Protein AF-A0A960MX29-F1 (afdb_monomer_lite)

Sequence (200 aa):
SRFWIRGDFRRPGHKLKADVPRVIAQAMTTEPVSTAAITKPHLRADLAKWATRREQPLTARVMVNRIWQHHFGRGLAASPSDFGWLGEPPSHPELLDWLAVELIEHDWSLKHIHRLILNSATYQRASRPLGAEQQQSWDELIQADPDNRLLGRHTRLRLDGESLRDALLSVAGVLNRKTGGAGVFPELPPEVVRTLLKDQ

Structure (mmCIF, N/CA/C/O backbone):
data_AF-A0A960MX29-F1
#
_entry.id   AF-A0A960MX29-F1
#
loop_
_atom_site.group_PDB
_atom_site.id
_atom_site.type_symbol
_atom_site.label_atom_id
_atom_site.label_alt_id
_atom_site.label_comp_id
_atom_site.label_asym_id
_atom_site.label_entity_id
_atom_site.label_seq_id
_atom_site.pdbx_PDB_ins_code
_atom_site.Cartn_x
_atom_site.Cartn_y
_atom_site.Cartn_z
_atom_site.occupancy
_atom_site.B_iso_or_equiv
_atom_site.auth_seq_id
_atom_site.auth_comp_id
_atom_site.auth_asym_id
_atom_site.auth_atom_id
_atom_site.pdbx_PDB_model_num
ATOM 1 N N . SER A 1 1 ? 6.208 7.125 -32.656 1.00 66.00 1 SER A N 1
ATOM 2 C CA . SER A 1 1 ? 5.142 8.104 -32.324 1.00 66.00 1 SER A CA 1
ATOM 3 C C . SER A 1 1 ? 5.616 9.504 -32.718 1.00 66.00 1 SER A C 1
ATOM 5 O O . SER A 1 1 ? 6.796 9.658 -33.017 1.00 66.00 1 SER A O 1
ATOM 7 N N . ARG A 1 2 ? 4.745 10.521 -32.806 1.00 77.81 2 ARG A N 1
ATOM 8 C CA . ARG A 1 2 ? 5.180 11.925 -32.976 1.00 77.81 2 ARG A CA 1
ATOM 9 C C . ARG A 1 2 ? 5.158 12.631 -31.629 1.00 77.81 2 ARG A C 1
ATOM 11 O O . ARG A 1 2 ? 4.272 12.371 -30.822 1.00 77.81 2 ARG A O 1
ATOM 18 N N . PHE A 1 3 ? 6.138 13.494 -31.404 1.00 81.75 3 PHE A N 1
ATOM 19 C CA . PHE A 1 3 ? 6.095 14.456 -30.314 1.00 81.75 3 PHE A CA 1
ATOM 20 C C . PHE A 1 3 ? 5.041 15.520 -30.634 1.00 81.75 3 PHE A C 1
ATOM 22 O O . PHE A 1 3 ? 5.008 16.012 -31.758 1.00 81.75 3 PHE A O 1
ATOM 29 N N . TRP A 1 4 ? 4.200 15.883 -29.671 1.00 87.88 4 TRP A N 1
ATOM 30 C CA . TRP A 1 4 ? 3.227 16.968 -29.813 1.00 87.88 4 TRP A CA 1
ATOM 31 C C . TRP A 1 4 ? 3.703 18.155 -28.987 1.00 87.88 4 TRP A C 1
ATOM 33 O O . TRP A 1 4 ? 3.930 18.024 -27.781 1.00 87.88 4 TRP A O 1
ATOM 43 N N . ILE A 1 5 ? 3.904 19.305 -29.631 1.00 86.44 5 ILE A N 1
ATOM 44 C CA . ILE A 1 5 ? 4.475 20.481 -28.964 1.00 86.44 5 ILE A CA 1
ATOM 45 C C . ILE A 1 5 ? 3.493 20.943 -27.885 1.00 86.44 5 ILE A C 1
ATOM 47 O O . ILE A 1 5 ? 2.382 21.358 -28.198 1.00 86.44 5 ILE A O 1
ATOM 51 N N . ARG A 1 6 ? 3.908 20.857 -26.613 1.00 84.25 6 ARG A N 1
ATOM 52 C CA . ARG A 1 6 ? 3.065 21.146 -25.434 1.00 84.25 6 ARG A CA 1
ATOM 53 C C . ARG A 1 6 ? 1.792 20.283 -25.342 1.00 84.25 6 ARG A C 1
ATOM 55 O O . ARG A 1 6 ? 0.815 20.709 -24.744 1.00 84.2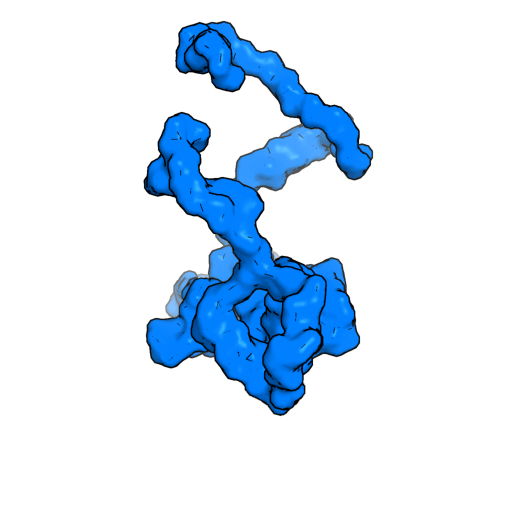5 6 ARG A O 1
ATOM 62 N N . GLY A 1 7 ? 1.795 19.087 -25.935 1.00 82.69 7 GLY A N 1
ATOM 63 C CA . GLY A 1 7 ? 0.634 18.188 -25.927 1.00 82.69 7 GLY A CA 1
ATOM 64 C C . GLY A 1 7 ? -0.483 18.565 -26.909 1.00 82.69 7 GLY A C 1
ATOM 65 O O . GLY A 1 7 ? -1.497 17.877 -26.950 1.00 82.69 7 GLY A O 1
ATOM 66 N N . ASP A 1 8 ? -0.301 19.607 -27.726 1.00 85.56 8 ASP A N 1
ATOM 67 C CA . ASP A 1 8 ? -1.273 20.000 -28.749 1.00 85.56 8 ASP A CA 1
ATOM 68 C C . ASP A 1 8 ? -1.224 19.038 -29.948 1.00 85.56 8 ASP A C 1
ATOM 70 O O . ASP A 1 8 ? -0.263 19.024 -30.726 1.00 85.56 8 ASP A O 1
ATOM 74 N N . PHE A 1 9 ? -2.289 18.249 -30.116 1.00 82.00 9 PHE A N 1
ATOM 75 C CA . PHE A 1 9 ? -2.441 17.268 -31.194 1.00 82.00 9 PHE A CA 1
ATOM 76 C C . PHE A 1 9 ? -2.485 17.887 -32.603 1.00 82.00 9 PHE A C 1
ATOM 78 O O . PHE A 1 9 ? -2.383 17.164 -33.593 1.00 82.00 9 PHE A O 1
ATOM 85 N N . ARG A 1 10 ? -2.632 19.212 -32.726 1.00 87.44 10 ARG A N 1
ATOM 86 C CA . ARG A 1 10 ? -2.619 19.932 -34.012 1.00 87.44 10 ARG A CA 1
ATOM 87 C C . ARG A 1 10 ? -1.221 20.392 -34.413 1.00 87.44 10 ARG A C 1
ATOM 89 O O . ARG A 1 10 ? -1.018 20.802 -35.554 1.00 87.44 10 ARG A O 1
ATOM 96 N N . ARG A 1 11 ? -0.245 20.328 -33.501 1.00 89.38 11 ARG A N 1
ATOM 97 C CA . ARG A 1 11 ? 1.134 20.794 -33.719 1.00 89.38 11 ARG A CA 1
ATOM 98 C C . ARG A 1 11 ? 2.114 19.620 -33.705 1.00 89.38 11 ARG A C 1
ATOM 100 O O . ARG A 1 11 ? 2.796 19.400 -32.695 1.00 89.38 11 ARG A O 1
ATOM 107 N N . PRO A 1 12 ? 2.201 18.851 -34.811 1.00 86.81 12 PRO A N 1
ATOM 108 C CA . PRO A 1 12 ? 3.110 17.720 -34.890 1.00 86.81 12 PRO A CA 1
ATOM 109 C C . PRO A 1 12 ? 4.556 18.208 -34.850 1.00 86.81 12 PRO A C 1
ATOM 111 O O . PRO A 1 12 ? 5.006 18.962 -35.707 1.00 86.81 12 PRO A O 1
ATOM 114 N N . GLY A 1 13 ? 5.290 17.742 -33.850 1.00 86.62 13 GLY A N 1
ATOM 115 C CA . GLY A 1 13 ? 6.735 17.857 -33.765 1.00 86.62 13 GLY A CA 1
ATOM 116 C C . GLY A 1 13 ? 7.451 16.696 -34.460 1.00 86.62 13 GLY A C 1
ATOM 117 O O . GLY A 1 13 ? 6.916 16.003 -35.335 1.00 86.62 13 GLY A O 1
ATOM 118 N N . HIS A 1 14 ? 8.700 16.476 -34.053 1.00 85.69 14 HIS A N 1
ATOM 119 C CA . HIS A 1 14 ? 9.570 15.450 -34.617 1.00 85.69 14 HIS A CA 1
ATOM 120 C C . HIS A 1 14 ? 9.051 14.025 -34.339 1.00 85.69 14 HIS A C 1
ATOM 122 O O . HIS A 1 14 ? 8.364 13.751 -33.348 1.00 85.69 14 HIS A O 1
ATOM 128 N N . LYS A 1 15 ? 9.375 13.091 -35.242 1.00 82.88 15 LYS A N 1
ATOM 129 C CA . LYS A 1 15 ? 9.098 11.662 -35.042 1.00 82.88 15 LYS A CA 1
ATOM 130 C C . LYS A 1 15 ? 10.066 11.117 -33.993 1.00 82.88 15 LYS A C 1
ATOM 132 O O . LYS A 1 15 ? 11.275 11.231 -34.153 1.00 82.88 15 LYS A O 1
ATOM 137 N N . LEU A 1 16 ? 9.519 10.494 -32.957 1.00 75.81 16 LEU A N 1
ATOM 138 C CA . LEU A 1 16 ? 10.272 9.813 -31.914 1.00 75.81 16 LEU A CA 1
ATOM 139 C C . LEU A 1 16 ? 10.262 8.304 -32.169 1.00 75.81 16 LEU A C 1
ATOM 141 O O . LEU A 1 16 ? 9.211 7.707 -32.457 1.00 75.81 16 LEU A O 1
ATOM 145 N N . LYS A 1 17 ? 11.445 7.697 -32.049 1.00 72.94 17 LYS A N 1
ATOM 146 C CA . LYS A 1 17 ? 11.599 6.249 -31.882 1.00 72.94 17 LYS A CA 1
ATOM 147 C C . LYS A 1 17 ? 11.407 5.908 -30.401 1.00 72.94 17 LYS A C 1
ATOM 149 O O . LYS A 1 17 ? 11.584 6.773 -29.548 1.00 72.94 17 LYS A O 1
ATOM 154 N N . ALA A 1 18 ? 10.970 4.684 -30.113 1.00 70.00 18 ALA A N 1
ATOM 155 C CA . ALA A 1 18 ? 10.883 4.225 -28.732 1.00 70.00 18 ALA A CA 1
ATOM 156 C C . ALA A 1 18 ? 12.297 4.147 -28.150 1.00 70.00 18 ALA A C 1
ATOM 158 O O . ALA A 1 18 ? 13.183 3.567 -28.777 1.00 70.00 18 ALA A O 1
ATOM 159 N N . ASP A 1 19 ? 12.481 4.781 -27.000 1.00 69.94 19 ASP A N 1
ATOM 160 C CA . ASP A 1 19 ? 13.742 4.826 -26.278 1.00 69.94 19 ASP A CA 1
ATOM 161 C C . ASP A 1 19 ? 13.460 5.073 -24.788 1.00 69.94 19 ASP A C 1
ATOM 163 O O . ASP A 1 19 ? 12.351 5.481 -24.415 1.00 69.94 19 ASP A O 1
ATOM 167 N N . VAL A 1 20 ? 14.449 4.822 -23.939 1.00 70.44 20 VAL A N 1
ATOM 168 C CA . VAL A 1 20 ? 14.389 5.079 -22.495 1.00 70.44 20 VAL A CA 1
ATOM 169 C C . VAL A 1 20 ? 15.080 6.407 -22.157 1.00 70.44 20 VAL A C 1
ATOM 171 O O . VAL A 1 20 ? 15.911 6.888 -22.929 1.00 70.44 20 VAL A O 1
ATOM 174 N N . PRO A 1 21 ? 14.766 7.048 -21.014 1.00 72.81 21 PRO A N 1
ATOM 175 C CA . PRO A 1 21 ? 15.501 8.231 -20.575 1.00 72.81 21 PRO A CA 1
ATOM 176 C C . PRO A 1 21 ? 17.015 7.977 -20.558 1.00 72.81 21 PRO A C 1
ATOM 178 O O . PRO A 1 21 ? 17.474 6.989 -19.989 1.00 72.81 21 PRO A O 1
ATOM 181 N N . ARG A 1 22 ? 17.799 8.891 -21.145 1.00 71.12 22 ARG A N 1
ATOM 182 C CA . ARG A 1 22 ? 19.250 8.721 -21.362 1.00 71.12 22 ARG A CA 1
ATOM 183 C C . ARG A 1 22 ? 20.040 8.360 -20.096 1.00 71.12 22 ARG A C 1
ATOM 185 O O . ARG A 1 22 ? 20.981 7.582 -20.171 1.00 71.12 22 ARG A O 1
ATOM 192 N N . VAL A 1 23 ? 19.647 8.902 -18.942 1.00 70.44 23 VAL A N 1
ATOM 193 C CA . VAL A 1 23 ? 20.268 8.597 -17.638 1.00 70.44 23 VAL A CA 1
ATOM 194 C C . VAL A 1 23 ? 20.085 7.122 -17.265 1.00 70.44 23 VAL A C 1
ATOM 196 O O . VAL A 1 23 ? 20.997 6.490 -16.747 1.00 70.44 23 VAL A O 1
ATOM 199 N N . ILE A 1 24 ? 18.921 6.552 -17.582 1.00 69.50 24 ILE A N 1
ATOM 200 C CA . ILE A 1 24 ? 18.622 5.142 -17.332 1.00 69.50 24 ILE A CA 1
ATOM 201 C C . ILE A 1 24 ? 19.342 4.264 -18.355 1.00 69.50 24 ILE A C 1
ATOM 203 O O . ILE A 1 24 ? 19.896 3.242 -17.971 1.00 69.50 24 ILE A O 1
ATOM 207 N N . ALA A 1 25 ? 19.414 4.682 -19.626 1.00 68.25 25 ALA A N 1
ATOM 208 C CA . ALA A 1 25 ? 20.152 3.947 -20.658 1.00 68.25 25 ALA A CA 1
ATOM 209 C C . ALA A 1 25 ? 21.603 3.651 -20.232 1.00 68.25 25 ALA A C 1
ATOM 211 O O . ALA A 1 25 ? 22.068 2.531 -20.398 1.00 68.25 25 ALA A O 1
ATOM 212 N N . GLN A 1 26 ? 22.278 4.623 -19.608 1.00 67.62 26 GLN A N 1
ATOM 213 C CA . GLN A 1 26 ? 23.642 4.469 -19.081 1.00 67.62 26 GLN A CA 1
ATOM 214 C C . GLN A 1 26 ? 23.732 3.500 -17.888 1.00 67.62 26 GLN A C 1
ATOM 216 O O . GLN A 1 26 ? 24.732 2.808 -17.729 1.00 67.62 26 GLN A O 1
ATOM 221 N N . ALA A 1 27 ? 22.696 3.433 -17.049 1.00 66.38 27 ALA A N 1
ATOM 222 C CA . ALA A 1 27 ? 22.637 2.530 -15.896 1.00 66.38 27 ALA A CA 1
ATOM 223 C C . ALA A 1 27 ? 22.165 1.108 -16.262 1.00 66.38 27 ALA A C 1
ATOM 225 O O . ALA A 1 27 ? 22.413 0.154 -15.526 1.00 66.38 27 ALA A O 1
ATOM 226 N N . MET A 1 28 ? 21.472 0.946 -17.393 1.00 62.62 28 MET A N 1
ATOM 227 C CA . MET A 1 28 ? 21.086 -0.357 -17.943 1.00 62.62 28 MET A CA 1
ATOM 228 C C . MET A 1 28 ? 22.275 -1.103 -18.570 1.00 62.62 28 MET A C 1
ATOM 230 O O . MET A 1 28 ? 22.237 -2.330 -18.662 1.00 62.62 28 MET A O 1
ATOM 234 N N . THR A 1 29 ? 23.326 -0.389 -18.981 1.00 58.22 29 THR A N 1
ATOM 235 C CA . THR A 1 29 ? 24.538 -0.944 -19.598 1.00 58.22 29 THR A CA 1
ATOM 236 C C . THR A 1 29 ? 25.581 -1.335 -18.548 1.00 58.22 29 THR A C 1
ATOM 238 O O . THR A 1 29 ? 26.607 -0.677 -18.411 1.00 58.22 29 THR A O 1
ATOM 241 N N . THR A 1 30 ? 25.323 -2.400 -17.787 1.00 49.19 30 THR A N 1
ATOM 242 C CA . THR A 1 30 ? 26.360 -3.110 -17.005 1.00 49.19 30 THR A CA 1
ATOM 243 C C . THR A 1 30 ? 26.922 -4.341 -17.723 1.00 49.19 30 THR A C 1
ATOM 245 O O . THR A 1 30 ? 27.904 -4.916 -17.270 1.00 49.19 30 THR A O 1
ATOM 248 N N . GLU A 1 31 ? 26.375 -4.691 -18.887 1.00 43.59 31 GLU A N 1
ATOM 249 C CA . GLU A 1 31 ? 27.029 -5.540 -19.887 1.00 43.59 31 GLU A CA 1
ATOM 250 C C . GLU A 1 31 ? 27.453 -4.656 -21.072 1.00 43.59 31 GLU A C 1
ATOM 252 O O . GLU A 1 31 ? 26.706 -3.731 -21.423 1.00 43.59 31 GLU A O 1
ATOM 257 N N . PRO A 1 32 ? 28.624 -4.895 -21.700 1.00 38.59 32 PRO A N 1
ATOM 258 C CA . PRO A 1 32 ? 29.069 -4.114 -22.843 1.00 38.59 32 PRO A CA 1
ATOM 259 C C . PRO A 1 32 ? 28.110 -4.376 -24.003 1.00 38.59 32 PRO A C 1
ATOM 261 O O . PRO A 1 32 ? 28.196 -5.383 -24.704 1.00 38.59 32 PRO A O 1
ATOM 264 N N . VAL A 1 33 ? 27.176 -3.452 -24.221 1.00 42.81 33 VAL A N 1
ATOM 265 C CA . VAL A 1 33 ? 26.382 -3.433 -25.443 1.00 42.81 33 VAL A CA 1
ATOM 266 C C . VAL A 1 33 ? 27.356 -3.107 -26.563 1.00 42.81 33 VAL A C 1
ATOM 268 O O . VAL A 1 33 ? 27.719 -1.951 -26.775 1.00 42.81 33 VAL A O 1
ATOM 271 N N . SER A 1 34 ? 27.806 -4.147 -27.268 1.00 36.94 34 SER A N 1
ATOM 272 C CA . SER A 1 34 ? 28.379 -3.992 -28.596 1.00 36.94 34 SER A CA 1
ATOM 273 C C . SER A 1 34 ? 27.429 -3.094 -29.378 1.00 36.94 34 SER A C 1
ATOM 275 O O . SER A 1 34 ? 26.258 -3.423 -29.588 1.00 36.94 34 SER A O 1
ATOM 277 N N . THR A 1 35 ? 27.932 -1.936 -29.787 1.00 42.03 35 THR A N 1
ATOM 278 C CA . THR A 1 35 ? 27.227 -0.925 -30.580 1.00 42.03 35 THR A CA 1
ATOM 279 C C . THR A 1 35 ? 26.666 -1.484 -31.896 1.00 42.03 35 THR A C 1
ATOM 281 O O . THR A 1 35 ? 25.861 -0.822 -32.545 1.00 42.03 35 THR A O 1
ATOM 284 N N . ALA A 1 36 ? 27.013 -2.725 -32.258 1.00 38.97 36 ALA A N 1
ATOM 285 C CA . ALA A 1 36 ? 26.481 -3.469 -33.392 1.00 38.97 36 ALA A CA 1
ATOM 286 C C . ALA A 1 36 ? 25.143 -4.206 -33.129 1.00 38.97 36 ALA A C 1
ATOM 288 O O . ALA A 1 36 ? 24.502 -4.631 -34.087 1.00 38.97 36 ALA A O 1
ATOM 289 N N . ALA A 1 37 ? 24.685 -4.346 -31.876 1.00 36.94 37 ALA A N 1
ATOM 290 C CA . ALA A 1 37 ? 23.495 -5.137 -31.514 1.00 36.94 37 ALA A CA 1
ATOM 291 C C . ALA A 1 37 ? 22.252 -4.302 -31.132 1.00 36.94 37 ALA A C 1
ATOM 293 O O . ALA A 1 37 ? 21.287 -4.831 -30.576 1.00 36.94 37 ALA A O 1
ATOM 294 N N . ILE A 1 38 ? 22.224 -3.000 -31.442 1.00 45.72 38 ILE A N 1
ATOM 295 C CA . ILE A 1 38 ? 21.048 -2.136 -31.217 1.00 45.72 38 ILE A CA 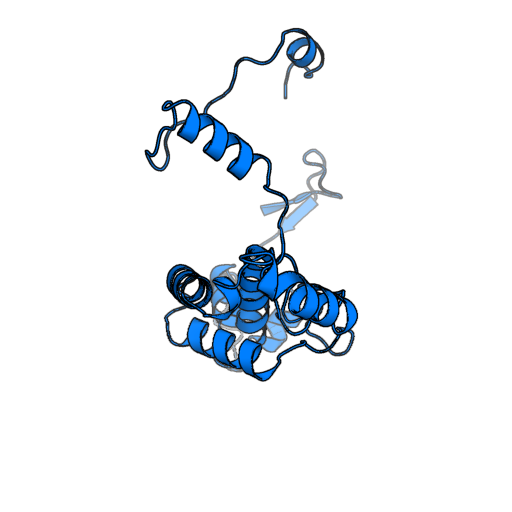1
ATOM 296 C C . ILE A 1 38 ? 20.044 -2.328 -32.366 1.00 45.72 38 ILE A C 1
ATOM 298 O O . ILE A 1 38 ? 19.742 -1.420 -33.136 1.00 45.72 38 ILE A O 1
ATOM 302 N N . THR A 1 39 ? 19.554 -3.553 -32.544 1.00 44.97 39 THR A N 1
ATOM 303 C CA . THR A 1 39 ? 18.594 -3.884 -33.614 1.00 44.97 39 THR A CA 1
ATOM 304 C C . THR A 1 39 ? 17.142 -3.788 -33.135 1.00 44.97 39 THR A C 1
ATOM 306 O O . THR A 1 39 ? 16.222 -3.787 -33.952 1.00 44.97 39 THR A O 1
ATOM 309 N N . LYS A 1 40 ? 16.902 -3.670 -31.819 1.00 52.97 40 LYS A N 1
ATOM 310 C CA . LYS A 1 40 ? 15.559 -3.512 -31.243 1.00 52.97 40 LYS A CA 1
ATOM 311 C C . LYS A 1 40 ? 15.484 -2.214 -30.432 1.00 52.97 40 LYS A C 1
ATOM 313 O O . LYS A 1 40 ? 16.311 -2.028 -29.545 1.00 52.97 40 LYS A O 1
ATOM 318 N N . PRO A 1 41 ? 14.535 -1.308 -30.730 1.00 54.91 41 PRO A N 1
ATOM 319 C CA . PRO A 1 41 ? 14.345 -0.102 -29.930 1.00 54.91 41 PRO A CA 1
ATOM 320 C C . PRO A 1 41 ? 14.046 -0.509 -28.485 1.00 54.91 41 PRO A C 1
ATOM 322 O O . PRO A 1 41 ? 13.240 -1.418 -28.288 1.00 54.91 41 PRO A O 1
ATOM 325 N N . HIS A 1 42 ? 14.683 0.136 -27.503 1.00 58.69 42 HIS A N 1
ATOM 326 C CA . HIS A 1 42 ? 14.453 -0.143 -26.085 1.00 58.69 42 HIS A CA 1
ATOM 327 C C . HIS A 1 42 ? 12.956 -0.036 -25.786 1.00 58.69 42 HIS A C 1
ATOM 329 O O . HIS A 1 42 ? 12.351 1.040 -25.856 1.00 58.69 42 HIS A O 1
ATOM 335 N N . LEU A 1 43 ? 12.328 -1.182 -25.529 1.00 68.69 43 LEU A N 1
ATOM 336 C CA . LEU A 1 43 ? 10.892 -1.249 -25.323 1.00 68.69 43 LEU A CA 1
ATOM 337 C C . LEU A 1 43 ? 10.591 -0.917 -23.863 1.00 68.69 43 LEU A C 1
ATOM 339 O O . LEU A 1 43 ? 11.386 -1.184 -22.964 1.00 68.69 43 LEU A O 1
ATOM 343 N N . ARG A 1 44 ? 9.385 -0.405 -23.592 1.00 72.75 44 ARG A N 1
ATOM 344 C CA . ARG A 1 44 ? 8.889 -0.220 -22.213 1.00 72.75 44 ARG A CA 1
ATOM 345 C C . ARG A 1 44 ? 9.014 -1.498 -21.372 1.00 72.75 44 ARG A C 1
ATOM 347 O O . ARG A 1 44 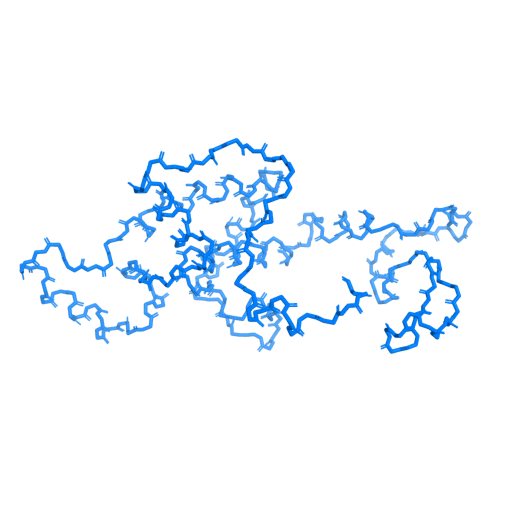? 9.188 -1.415 -20.164 1.00 72.75 44 ARG A O 1
ATOM 354 N N . ALA A 1 45 ? 8.962 -2.661 -22.022 1.00 77.00 45 ALA A N 1
ATOM 355 C CA . ALA A 1 45 ? 9.180 -3.961 -21.402 1.00 77.00 45 ALA A CA 1
ATOM 356 C C . ALA A 1 45 ? 10.611 -4.146 -20.864 1.00 77.00 45 ALA A C 1
ATOM 358 O O . ALA A 1 45 ? 10.775 -4.725 -19.797 1.00 77.00 45 ALA A O 1
ATOM 359 N N . ASP A 1 46 ? 11.635 -3.644 -21.557 1.00 76.19 46 ASP A N 1
ATOM 360 C CA . ASP A 1 46 ? 13.029 -3.768 -21.114 1.00 76.19 46 ASP A CA 1
ATOM 361 C C . ASP A 1 46 ? 13.303 -2.857 -19.917 1.00 76.19 46 ASP A C 1
ATOM 363 O O . ASP A 1 46 ? 13.944 -3.273 -18.954 1.00 76.19 46 ASP A O 1
ATOM 367 N N . LEU A 1 47 ? 12.741 -1.642 -19.939 1.00 79.00 47 LEU A N 1
ATOM 368 C CA . LEU A 1 47 ? 12.769 -0.735 -18.792 1.00 79.00 47 LEU A CA 1
ATOM 369 C C . LEU A 1 47 ? 12.058 -1.345 -17.581 1.00 79.00 47 LEU A C 1
ATOM 371 O O . LEU A 1 47 ? 12.592 -1.294 -16.479 1.00 79.00 47 LEU A O 1
ATOM 375 N N . ALA A 1 48 ? 10.879 -1.940 -17.787 1.00 82.00 48 ALA A N 1
ATOM 376 C CA . ALA A 1 48 ? 10.143 -2.611 -16.721 1.00 82.00 48 ALA A CA 1
ATOM 377 C C . ALA A 1 48 ? 10.971 -3.754 -16.123 1.00 82.00 48 ALA A C 1
ATOM 379 O O . ALA A 1 48 ? 11.175 -3.776 -14.916 1.00 82.00 48 ALA A O 1
ATOM 380 N N . LYS A 1 49 ? 11.535 -4.632 -16.965 1.00 80.75 49 LYS A N 1
ATOM 381 C CA . LYS A 1 49 ? 12.410 -5.726 -16.519 1.00 80.75 49 LYS A CA 1
ATOM 382 C C . LYS A 1 49 ? 13.611 -5.228 -15.730 1.00 80.75 49 LYS A C 1
ATOM 384 O O . LYS A 1 49 ? 13.978 -5.873 -14.760 1.00 80.75 49 LYS A O 1
ATOM 389 N N . TRP A 1 50 ? 14.238 -4.128 -16.154 1.00 82.81 50 TRP A N 1
ATOM 390 C CA . TRP A 1 50 ? 15.356 -3.523 -15.430 1.00 82.81 50 TRP A CA 1
ATOM 391 C C . TRP A 1 50 ? 14.916 -2.958 -14.074 1.00 82.81 50 TRP A C 1
ATOM 393 O O . TRP A 1 50 ? 15.562 -3.247 -13.072 1.00 82.81 50 TRP A O 1
ATOM 403 N N . ALA A 1 51 ? 13.793 -2.235 -14.034 1.00 82.00 51 ALA A N 1
ATOM 404 C CA . ALA A 1 51 ? 13.260 -1.619 -12.819 1.00 82.00 51 ALA A CA 1
ATOM 405 C C . ALA A 1 51 ? 12.764 -2.637 -11.778 1.00 82.00 51 ALA A C 1
ATOM 407 O O . ALA A 1 51 ? 12.701 -2.322 -10.592 1.00 82.00 51 ALA A O 1
ATOM 408 N N . THR A 1 52 ? 12.389 -3.846 -12.206 1.00 84.44 52 THR A N 1
ATOM 409 C CA . THR A 1 52 ? 11.915 -4.933 -11.333 1.00 84.44 52 THR A CA 1
ATOM 410 C C . THR A 1 52 ? 12.984 -5.993 -11.056 1.00 84.44 52 THR A C 1
ATOM 412 O O . THR A 1 52 ? 12.652 -7.087 -10.600 1.00 84.44 52 THR A O 1
ATOM 415 N N . ARG A 1 53 ? 14.259 -5.719 -11.362 1.00 83.44 53 ARG A N 1
ATOM 416 C CA . ARG A 1 53 ? 15.366 -6.627 -11.030 1.00 83.44 53 ARG A CA 1
ATOM 417 C C . ARG A 1 53 ? 15.497 -6.787 -9.517 1.00 83.44 53 ARG A C 1
ATOM 419 O O . ARG A 1 53 ? 15.286 -5.830 -8.775 1.00 83.44 53 ARG A O 1
ATOM 426 N N . ARG A 1 54 ? 15.899 -7.978 -9.062 1.00 82.31 54 ARG A N 1
ATOM 427 C CA . ARG A 1 54 ? 16.055 -8.288 -7.629 1.00 82.31 54 ARG A CA 1
ATOM 428 C C . ARG A 1 54 ? 17.086 -7.382 -6.955 1.00 82.31 54 ARG A C 1
ATOM 430 O O . ARG A 1 54 ? 16.939 -7.046 -5.787 1.00 82.31 54 ARG A O 1
ATOM 437 N N . GLU A 1 55 ? 18.085 -6.934 -7.707 1.00 81.31 55 GLU A N 1
ATOM 438 C CA . GLU A 1 55 ? 19.132 -6.023 -7.241 1.00 81.31 55 GLU A CA 1
ATOM 439 C C . GLU A 1 55 ? 18.625 -4.580 -7.045 1.00 81.31 55 GLU A C 1
ATOM 441 O O . GLU A 1 55 ? 19.347 -3.742 -6.508 1.00 81.31 55 GLU A O 1
ATOM 446 N N . GLN A 1 56 ? 17.390 -4.269 -7.465 1.00 82.69 56 GLN A N 1
ATOM 447 C CA . GLN A 1 56 ? 16.761 -2.955 -7.325 1.00 82.69 56 GLN A CA 1
ATOM 448 C C . GLN A 1 56 ? 15.593 -2.996 -6.326 1.00 82.69 56 GLN A C 1
ATOM 450 O O . GLN A 1 56 ? 14.429 -3.106 -6.719 1.00 82.69 56 GLN A O 1
ATOM 455 N N . PRO A 1 57 ? 15.858 -2.835 -5.016 1.00 80.62 57 PRO A N 1
ATOM 456 C CA . PRO A 1 57 ? 14.823 -2.968 -3.990 1.00 80.62 57 PRO A CA 1
ATOM 457 C C . PRO A 1 57 ? 13.804 -1.818 -4.002 1.00 80.62 57 PRO A C 1
ATOM 459 O O . PRO A 1 57 ? 12.701 -1.954 -3.474 1.00 80.62 57 PRO A O 1
ATOM 462 N N . LEU A 1 58 ? 14.148 -0.672 -4.601 1.00 88.31 58 LEU A N 1
ATOM 463 C CA . LEU A 1 58 ? 13.346 0.551 -4.531 1.00 88.31 58 LEU A CA 1
ATOM 464 C C . LEU A 1 58 ? 11.932 0.363 -5.092 1.00 88.31 58 LEU A C 1
ATOM 466 O O . LEU A 1 58 ? 10.964 0.784 -4.464 1.00 88.31 58 LEU A O 1
ATOM 470 N N . THR A 1 59 ? 11.803 -0.298 -6.243 1.00 90.06 59 THR A N 1
ATOM 471 C CA . THR A 1 59 ? 10.509 -0.502 -6.908 1.00 90.06 59 THR A CA 1
ATOM 472 C C . THR A 1 59 ? 9.561 -1.324 -6.038 1.00 90.06 59 THR A C 1
ATOM 474 O O . THR A 1 59 ? 8.390 -0.969 -5.896 1.00 90.06 59 THR A O 1
ATOM 477 N N . ALA A 1 60 ? 10.073 -2.382 -5.405 1.00 92.44 60 ALA A N 1
ATOM 478 C CA . ALA A 1 60 ? 9.285 -3.212 -4.504 1.00 92.44 60 ALA A CA 1
ATOM 479 C C . ALA A 1 60 ? 8.865 -2.429 -3.252 1.00 92.44 60 ALA A C 1
ATOM 481 O O . ALA A 1 60 ? 7.677 -2.407 -2.937 1.00 92.44 60 ALA A O 1
ATOM 482 N N . ARG A 1 61 ? 9.792 -1.697 -2.610 1.00 92.94 61 ARG A N 1
ATOM 483 C CA . ARG A 1 61 ? 9.508 -0.843 -1.435 1.00 92.94 61 ARG A CA 1
ATOM 484 C C . ARG A 1 61 ? 8.428 0.200 -1.723 1.00 92.94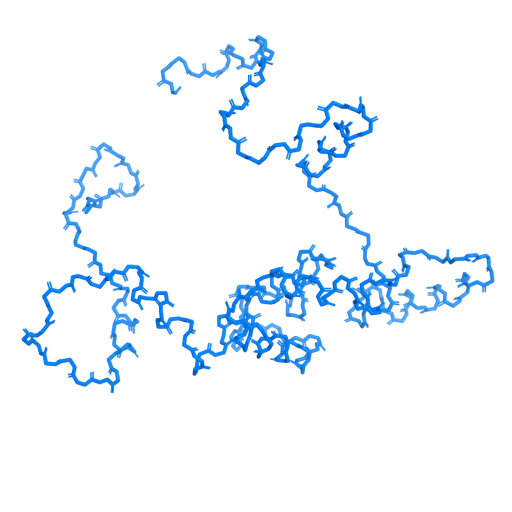 61 ARG A C 1
ATOM 486 O O . ARG A 1 61 ? 7.482 0.344 -0.950 1.00 92.94 61 ARG A O 1
ATOM 493 N N . VAL A 1 62 ? 8.525 0.891 -2.860 1.00 92.25 62 VAL A N 1
ATOM 494 C CA . VAL A 1 62 ? 7.516 1.869 -3.296 1.00 92.25 62 VAL A CA 1
ATOM 495 C C . VAL A 1 62 ? 6.159 1.192 -3.484 1.00 92.25 62 VAL A C 1
ATOM 497 O O . VAL A 1 62 ? 5.142 1.711 -3.020 1.00 92.25 62 VAL A O 1
ATOM 500 N N . MET A 1 63 ? 6.129 0.032 -4.147 1.00 93.94 63 MET A N 1
ATOM 501 C CA . MET A 1 63 ? 4.882 -0.672 -4.432 1.00 93.94 63 MET A CA 1
ATOM 502 C C . MET A 1 63 ? 4.188 -1.148 -3.153 1.00 93.94 63 MET A C 1
ATOM 504 O O . MET A 1 63 ? 3.001 -0.872 -2.966 1.00 93.94 63 MET A O 1
ATOM 508 N N . VAL A 1 64 ? 4.910 -1.803 -2.240 1.00 95.56 64 VAL A N 1
ATOM 509 C CA . VAL A 1 64 ? 4.313 -2.285 -0.985 1.00 95.56 64 VAL A CA 1
ATOM 510 C C . VAL A 1 64 ? 3.875 -1.136 -0.083 1.00 95.56 64 VAL A C 1
ATOM 512 O O . VAL A 1 64 ? 2.824 -1.232 0.542 1.00 95.56 64 VAL A O 1
ATOM 515 N N . ASN A 1 65 ? 4.589 -0.007 -0.080 1.00 95.25 65 ASN A N 1
ATOM 516 C CA . ASN A 1 65 ? 4.164 1.175 0.667 1.00 95.25 65 ASN A CA 1
ATOM 517 C C . ASN A 1 65 ? 2.872 1.785 0.116 1.00 95.25 65 ASN A C 1
ATOM 519 O O . ASN A 1 65 ? 2.043 2.247 0.892 1.00 95.25 65 ASN A O 1
ATOM 523 N N . ARG A 1 66 ? 2.671 1.765 -1.208 1.00 94.19 66 ARG A N 1
ATOM 524 C CA . ARG A 1 66 ? 1.408 2.199 -1.829 1.00 94.19 66 ARG A CA 1
ATOM 525 C C . ARG A 1 66 ? 0.257 1.264 -1.479 1.00 94.19 66 ARG A C 1
ATOM 527 O O . ARG A 1 66 ? -0.828 1.737 -1.156 1.00 94.19 66 ARG A O 1
ATOM 534 N N . ILE A 1 67 ? 0.495 -0.049 -1.507 1.00 95.56 67 ILE A N 1
ATOM 535 C CA . ILE A 1 67 ? -0.491 -1.040 -1.055 1.00 95.56 67 ILE A CA 1
ATOM 536 C C . ILE A 1 67 ? -0.850 -0.790 0.412 1.00 95.56 67 ILE A C 1
ATOM 538 O O . ILE A 1 67 ? -2.027 -0.751 0.762 1.00 95.56 67 ILE A O 1
ATOM 542 N N . TRP A 1 68 ? 0.158 -0.590 1.258 1.00 95.19 68 TRP A N 1
ATOM 543 C CA . TRP A 1 68 ? -0.028 -0.280 2.669 1.00 95.19 68 TRP A CA 1
ATOM 544 C C . TRP A 1 68 ? -0.841 1.003 2.855 1.00 95.19 68 TRP A C 1
ATOM 546 O O . TRP A 1 68 ? -1.845 1.010 3.560 1.00 95.19 68 TRP A O 1
ATOM 556 N N . GLN A 1 69 ? -0.463 2.077 2.161 1.00 92.75 69 GLN A N 1
ATOM 557 C CA . GLN A 1 69 ? -1.173 3.350 2.196 1.00 92.75 69 GLN A CA 1
ATOM 558 C C . GLN A 1 69 ? -2.637 3.210 1.777 1.00 92.75 69 GLN A C 1
ATOM 560 O O . GLN A 1 69 ? -3.493 3.855 2.370 1.00 92.75 69 GLN A O 1
ATOM 565 N N . HIS A 1 70 ? -2.949 2.367 0.794 1.00 91.81 70 HIS A N 1
ATOM 566 C CA . HIS A 1 70 ? -4.332 2.121 0.395 1.00 91.81 70 HIS A CA 1
ATOM 567 C C . HIS A 1 70 ? -5.160 1.485 1.528 1.00 91.81 70 HIS A C 1
ATOM 569 O O . HIS A 1 70 ? -6.300 1.880 1.745 1.00 91.81 70 HIS A O 1
ATOM 575 N N . HIS A 1 71 ? -4.573 0.554 2.288 1.00 92.69 71 HIS A N 1
ATOM 576 C CA . HIS A 1 71 ? -5.254 -0.152 3.384 1.00 92.69 71 HIS A CA 1
ATOM 577 C C . HIS A 1 71 ? -5.302 0.615 4.707 1.00 92.69 71 HIS A C 1
ATOM 579 O O . HIS A 1 71 ? -6.220 0.399 5.493 1.00 92.69 71 HIS A O 1
ATOM 585 N N . PHE A 1 72 ? -4.332 1.493 4.971 1.00 92.12 72 PHE A N 1
ATOM 586 C CA . PHE A 1 72 ? -4.204 2.213 6.247 1.00 92.12 72 PHE A CA 1
ATOM 587 C C . PHE A 1 72 ? -4.369 3.737 6.124 1.00 92.12 72 PHE A C 1
ATOM 589 O O . PHE A 1 72 ? -4.326 4.449 7.128 1.00 92.12 72 PHE A O 1
ATOM 596 N N . GLY A 1 73 ? -4.537 4.267 4.909 1.00 89.62 73 GLY A N 1
ATOM 597 C CA . GLY A 1 73 ? -4.629 5.700 4.590 1.00 89.62 73 GLY A CA 1
ATOM 598 C C . GLY A 1 73 ? -3.282 6.428 4.557 1.00 89.62 73 GLY A C 1
ATOM 599 O O . GLY A 1 73 ? -3.101 7.370 3.785 1.00 89.62 73 GLY A O 1
ATOM 600 N N . ARG A 1 74 ? -2.311 5.965 5.352 1.00 89.62 74 ARG A N 1
ATOM 601 C CA . ARG A 1 74 ? -0.934 6.473 5.409 1.00 89.62 74 ARG A CA 1
ATOM 602 C C . ARG A 1 74 ? 0.050 5.341 5.125 1.00 89.62 74 ARG A C 1
ATOM 604 O O . ARG A 1 74 ? -0.123 4.233 5.625 1.00 89.62 74 ARG A O 1
ATOM 611 N N . GLY A 1 75 ? 1.068 5.616 4.313 1.00 91.00 75 GLY A N 1
ATOM 612 C CA . GLY A 1 75 ? 2.159 4.674 4.058 1.00 91.00 75 GLY A CA 1
ATOM 613 C C . GLY A 1 75 ? 3.062 4.489 5.282 1.00 91.00 75 GLY A C 1
ATOM 614 O O . GLY A 1 75 ? 3.102 5.343 6.168 1.00 91.00 75 GLY A O 1
ATOM 615 N N . LEU A 1 76 ? 3.826 3.396 5.306 1.00 91.81 76 LEU A N 1
ATOM 616 C CA . LEU A 1 76 ? 4.920 3.205 6.263 1.00 91.81 76 LEU A CA 1
ATOM 617 C C . LEU A 1 76 ? 5.959 4.320 6.119 1.00 91.81 76 LEU A C 1
ATOM 619 O O . LEU A 1 76 ? 6.383 4.881 7.127 1.00 91.81 76 LEU A O 1
ATOM 623 N N . ALA A 1 77 ? 6.307 4.665 4.877 1.00 90.12 77 ALA A N 1
ATOM 624 C CA . ALA A 1 77 ? 6.945 5.925 4.517 1.00 90.12 77 ALA A CA 1
ATOM 625 C C . ALA A 1 77 ? 5.862 6.936 4.116 1.00 90.12 77 ALA A C 1
ATOM 627 O O . ALA A 1 77 ? 5.014 6.636 3.267 1.00 90.12 77 ALA A O 1
ATOM 628 N N . ALA A 1 78 ? 5.887 8.124 4.726 1.00 77.75 78 ALA A N 1
ATOM 629 C CA . ALA A 1 78 ? 4.841 9.131 4.551 1.00 77.75 78 ALA A CA 1
ATOM 630 C C . ALA A 1 78 ? 4.765 9.664 3.110 1.00 77.75 78 ALA A C 1
ATOM 632 O O . ALA A 1 78 ? 3.667 9.884 2.603 1.00 77.75 78 ALA A O 1
ATOM 633 N N . SER A 1 79 ? 5.913 9.802 2.441 1.00 80.06 79 SER A N 1
ATOM 634 C CA . SER A 1 79 ? 6.007 10.279 1.060 1.00 80.06 79 SER A CA 1
ATOM 635 C C . SER A 1 79 ? 6.147 9.103 0.084 1.00 80.06 79 SER A C 1
ATOM 637 O O . SER A 1 79 ? 7.257 8.623 -0.144 1.00 80.06 79 SER A O 1
ATOM 639 N N . PRO A 1 80 ? 5.058 8.632 -0.556 1.00 71.00 80 PRO A N 1
ATOM 640 C CA . PRO A 1 80 ? 5.107 7.480 -1.462 1.00 71.00 80 PRO A CA 1
ATOM 641 C C . PRO A 1 80 ? 5.905 7.736 -2.752 1.00 71.00 80 PRO A C 1
ATOM 643 O O . PRO A 1 80 ? 6.186 6.790 -3.490 1.00 71.00 80 PRO A O 1
ATOM 646 N N . SER A 1 81 ? 6.233 8.998 -3.045 1.00 70.31 81 SER A N 1
ATOM 647 C CA . SER A 1 81 ? 7.019 9.416 -4.212 1.00 70.31 81 SER A CA 1
ATOM 648 C C . SER A 1 81 ? 8.486 9.710 -3.882 1.00 70.31 81 SER A C 1
ATOM 650 O O . SER A 1 81 ? 9.295 9.745 -4.804 1.00 70.31 81 SER A O 1
ATOM 652 N N . ASP A 1 82 ? 8.842 9.845 -2.599 1.00 72.62 82 ASP A N 1
ATOM 653 C CA . ASP A 1 82 ? 10.172 10.273 -2.152 1.00 72.62 82 ASP A CA 1
ATOM 654 C C . ASP A 1 82 ? 10.788 9.232 -1.212 1.00 72.62 82 ASP A C 1
ATOM 656 O O . ASP A 1 82 ? 10.835 9.395 0.001 1.00 72.62 82 ASP A O 1
ATOM 660 N N . PHE A 1 83 ? 11.286 8.142 -1.794 1.00 70.25 83 PHE A N 1
ATOM 661 C CA . PHE A 1 83 ? 12.051 7.106 -1.080 1.00 70.25 83 PHE A CA 1
ATOM 662 C C . PHE A 1 83 ? 13.565 7.389 -1.034 1.00 70.25 83 PHE A C 1
ATOM 664 O O . PHE A 1 83 ? 14.359 6.510 -0.699 1.00 70.25 83 PHE A O 1
ATOM 671 N N . GLY A 1 84 ? 13.975 8.594 -1.439 1.00 66.44 84 GLY A N 1
ATOM 672 C CA . GLY A 1 84 ? 15.368 9.039 -1.425 1.00 66.44 84 GLY A CA 1
ATOM 673 C C . GLY A 1 84 ? 15.758 9.738 -0.121 1.00 66.44 84 GLY A C 1
ATOM 674 O O . GLY A 1 84 ? 14.966 9.847 0.807 1.00 66.44 84 GLY A O 1
ATOM 675 N N . TRP A 1 85 ? 16.973 10.287 -0.087 1.00 62.72 85 TRP A N 1
ATOM 676 C CA . TRP A 1 85 ? 17.548 11.004 1.064 1.00 62.72 85 TRP A CA 1
ATOM 677 C C . TRP A 1 85 ? 16.727 12.197 1.575 1.00 62.72 85 TRP A C 1
ATOM 679 O O . TRP A 1 85 ? 16.910 12.621 2.709 1.00 62.72 85 TRP A O 1
ATOM 689 N N . LEU A 1 86 ? 15.858 12.752 0.729 1.00 72.62 86 LEU A N 1
ATOM 690 C CA . LEU A 1 86 ? 14.995 13.888 1.057 1.00 72.62 86 LEU A CA 1
ATOM 691 C C . LEU A 1 86 ? 13.646 13.469 1.667 1.00 72.62 86 LEU A C 1
ATOM 693 O O . LEU A 1 86 ? 12.891 14.333 2.104 1.00 72.62 86 LEU A O 1
ATOM 697 N N . GLY A 1 87 ? 13.323 12.173 1.665 1.00 73.00 87 GLY A N 1
ATOM 698 C CA . GLY A 1 87 ? 12.087 11.648 2.233 1.00 73.00 87 GLY A CA 1
ATOM 699 C C . GLY A 1 87 ? 12.174 11.441 3.742 1.00 73.00 87 GLY A C 1
ATOM 700 O O . GLY A 1 87 ? 13.247 11.195 4.293 1.00 73.00 87 GLY A O 1
ATOM 701 N N . GLU A 1 88 ? 11.027 11.491 4.419 1.00 79.88 88 GLU A N 1
ATOM 702 C CA . GLU A 1 88 ? 10.951 11.065 5.816 1.00 79.88 88 GLU A CA 1
ATOM 703 C C . GLU A 1 88 ? 11.249 9.562 5.937 1.00 79.88 88 GLU A C 1
ATOM 705 O O . GLU A 1 88 ? 10.740 8.767 5.134 1.00 79.88 88 GLU A O 1
ATOM 710 N N . PRO A 1 89 ? 12.026 9.139 6.951 1.00 85.06 89 PRO A N 1
ATOM 711 C CA . PRO A 1 89 ? 12.287 7.727 7.164 1.00 85.06 89 PRO A CA 1
ATOM 712 C C . PRO A 1 89 ? 10.977 6.983 7.467 1.00 85.06 89 PRO A C 1
ATOM 714 O O . PRO A 1 89 ? 10.094 7.521 8.148 1.00 85.06 89 PRO A O 1
ATOM 717 N N . PRO A 1 90 ? 10.836 5.733 6.991 1.00 90.38 90 PRO A N 1
ATOM 718 C CA . PRO A 1 90 ? 9.656 4.936 7.272 1.00 90.38 90 PRO A CA 1
ATOM 719 C C . PRO A 1 90 ? 9.488 4.731 8.780 1.00 90.38 90 PRO A C 1
ATOM 721 O O . PRO A 1 90 ? 10.456 4.561 9.517 1.00 90.38 90 PRO A O 1
ATOM 724 N N . SER A 1 91 ? 8.237 4.711 9.234 1.00 91.50 91 SER A N 1
ATOM 725 C CA . SER A 1 91 ? 7.874 4.400 10.622 1.00 91.50 91 SER A CA 1
ATOM 726 C C . SER A 1 91 ? 8.377 3.023 11.061 1.00 91.50 91 SER A C 1
ATOM 728 O O . SER A 1 91 ? 8.871 2.889 12.173 1.00 91.50 91 SER A O 1
ATOM 730 N N . HIS A 1 92 ? 8.287 2.032 10.170 1.00 94.38 92 HIS A N 1
ATOM 731 C CA . HIS A 1 92 ? 8.700 0.650 10.405 1.00 94.38 92 HIS A CA 1
ATOM 732 C C . HIS A 1 92 ? 9.561 0.163 9.222 1.00 94.38 92 HIS A C 1
ATOM 734 O O . HIS A 1 92 ? 9.027 -0.457 8.297 1.00 94.38 92 HIS A O 1
ATOM 740 N N . PRO A 1 93 ? 10.872 0.480 9.195 1.00 92.94 93 PRO A N 1
ATOM 741 C CA . PRO A 1 93 ? 11.760 0.140 8.078 1.00 92.94 93 PRO A CA 1
ATOM 742 C C . PRO A 1 93 ?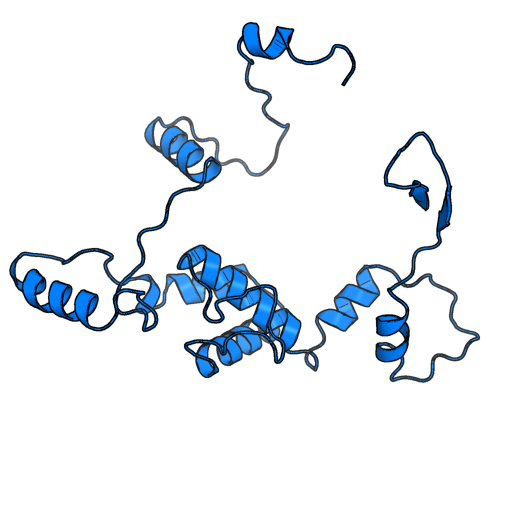 11.862 -1.368 7.845 1.00 92.94 93 PRO A C 1
ATOM 744 O O . PRO A 1 93 ? 11.746 -1.814 6.710 1.00 92.94 93 PRO A O 1
ATOM 747 N N . GLU A 1 94 ? 11.997 -2.156 8.912 1.00 95.06 94 GLU A N 1
ATOM 748 C CA . GLU A 1 94 ? 12.140 -3.614 8.815 1.00 95.06 94 GLU A CA 1
ATOM 749 C C . GLU A 1 94 ? 10.891 -4.275 8.222 1.00 95.06 94 GLU A C 1
ATOM 751 O O . GLU A 1 94 ? 10.999 -5.150 7.368 1.00 95.06 94 GLU A O 1
ATOM 756 N N . LEU A 1 95 ? 9.697 -3.809 8.605 1.00 95.56 95 LEU A N 1
ATOM 757 C CA . LEU A 1 95 ? 8.435 -4.287 8.036 1.00 95.56 95 LEU A CA 1
ATOM 758 C C . LEU A 1 95 ? 8.320 -3.942 6.548 1.00 95.56 95 LEU A C 1
ATOM 760 O O . LEU A 1 95 ? 7.880 -4.767 5.749 1.00 95.56 95 LEU A O 1
ATOM 764 N N . LEU A 1 96 ? 8.703 -2.718 6.175 1.00 94.44 96 LEU A N 1
ATOM 765 C CA . LEU A 1 96 ? 8.705 -2.278 4.784 1.00 94.44 96 LEU A CA 1
ATOM 766 C C . LEU A 1 96 ? 9.646 -3.140 3.934 1.00 94.44 96 LEU A C 1
ATOM 768 O O . LEU A 1 96 ? 9.269 -3.569 2.843 1.00 94.44 96 LEU A O 1
ATOM 772 N N . ASP A 1 97 ? 10.855 -3.380 4.434 1.00 93.75 97 ASP A N 1
ATOM 773 C CA . ASP A 1 97 ? 11.875 -4.151 3.731 1.00 93.75 97 ASP A CA 1
ATOM 774 C C . ASP A 1 97 ? 11.470 -5.626 3.630 1.00 93.75 97 ASP A C 1
ATOM 776 O O . ASP A 1 97 ? 11.578 -6.215 2.554 1.00 93.75 97 ASP A O 1
ATOM 780 N N . TRP A 1 98 ? 10.892 -6.193 4.693 1.00 96.12 98 TRP A N 1
ATOM 781 C CA . TRP A 1 98 ? 10.349 -7.549 4.678 1.00 96.12 98 TRP A CA 1
ATOM 782 C C . TRP A 1 98 ? 9.215 -7.711 3.656 1.00 96.12 98 TRP A C 1
ATOM 784 O O . TRP A 1 98 ? 9.270 -8.613 2.825 1.00 96.12 98 TRP A O 1
ATOM 794 N N . LEU A 1 99 ? 8.234 -6.799 3.632 1.00 96.12 99 LEU A N 1
ATOM 795 C CA . LEU A 1 99 ? 7.156 -6.831 2.633 1.00 96.12 99 LEU A CA 1
ATOM 796 C C . LEU A 1 99 ? 7.691 -6.689 1.200 1.00 96.12 99 LEU A C 1
ATOM 798 O O . LEU A 1 99 ? 7.148 -7.292 0.274 1.00 96.12 99 LEU A O 1
ATOM 802 N N . ALA A 1 100 ? 8.732 -5.878 0.996 1.00 94.69 100 ALA A N 1
ATOM 803 C CA . ALA A 1 100 ? 9.346 -5.696 -0.315 1.00 94.69 100 ALA A CA 1
ATOM 804 C C . ALA A 1 100 ? 10.044 -6.976 -0.803 1.00 94.69 100 ALA A C 1
ATOM 806 O O . ALA A 1 100 ? 9.902 -7.328 -1.974 1.00 94.69 100 ALA A O 1
ATOM 807 N N . VAL A 1 101 ? 10.754 -7.680 0.085 1.00 95.12 101 VAL A N 1
ATOM 808 C CA . VAL A 1 101 ? 11.346 -8.993 -0.215 1.00 95.12 101 VAL A CA 1
ATOM 809 C C . VAL A 1 101 ? 10.251 -10.014 -0.518 1.00 95.12 101 VAL A C 1
ATOM 811 O O . VAL A 1 101 ? 10.305 -10.648 -1.569 1.00 95.12 101 VAL A O 1
ATOM 814 N N . GLU A 1 102 ? 9.211 -10.084 0.317 1.00 96.31 102 GLU A N 1
ATOM 815 C CA . GLU A 1 102 ? 8.057 -10.971 0.129 1.00 96.31 102 GLU A CA 1
ATOM 816 C C . GLU A 1 102 ? 7.403 -10.771 -1.250 1.00 96.31 102 GLU A C 1
ATOM 818 O O . GLU A 1 102 ? 7.064 -11.730 -1.943 1.00 96.31 102 GLU A O 1
ATOM 823 N N . LEU A 1 103 ? 7.255 -9.518 -1.698 1.00 95.69 103 LEU A N 1
ATOM 824 C CA . LEU A 1 103 ? 6.686 -9.219 -3.014 1.00 95.69 103 LEU A CA 1
ATOM 825 C C . LEU A 1 103 ? 7.554 -9.776 -4.151 1.00 95.69 103 LEU A C 1
ATOM 827 O O . LEU A 1 103 ? 7.011 -10.295 -5.127 1.00 95.69 103 LEU A O 1
ATOM 831 N N . ILE A 1 104 ? 8.879 -9.653 -4.044 1.00 94.25 104 ILE A N 1
ATOM 832 C CA . ILE A 1 104 ? 9.816 -10.140 -5.063 1.00 94.25 104 ILE A CA 1
ATOM 833 C C . ILE A 1 104 ? 9.847 -11.673 -5.078 1.00 94.25 104 ILE A C 1
ATOM 835 O O . ILE A 1 104 ? 9.825 -12.263 -6.156 1.00 94.25 104 ILE A O 1
ATOM 839 N N . GLU A 1 105 ? 9.884 -12.314 -3.908 1.00 94.56 105 GLU A N 1
ATOM 840 C CA . GLU A 1 105 ? 9.966 -13.776 -3.776 1.00 94.56 105 GLU A CA 1
ATOM 841 C C . GLU A 1 105 ? 8.672 -14.490 -4.192 1.00 94.56 105 GLU A C 1
ATOM 843 O O . GLU A 1 105 ? 8.714 -15.644 -4.609 1.00 94.56 105 GLU A O 1
ATOM 848 N N . HIS A 1 106 ? 7.538 -13.784 -4.174 1.00 95.31 106 HIS A N 1
ATOM 849 C CA . HIS A 1 106 ? 6.242 -14.274 -4.648 1.00 95.31 106 HIS A CA 1
ATOM 850 C C . HIS A 1 106 ? 5.841 -13.719 -6.027 1.00 95.31 106 HIS A C 1
ATOM 852 O O . HIS A 1 106 ? 4.668 -13.402 -6.259 1.00 95.31 106 HIS A O 1
ATOM 858 N N . ASP A 1 107 ? 6.804 -13.590 -6.946 1.00 93.50 107 ASP A N 1
ATOM 859 C CA . ASP A 1 107 ? 6.590 -13.231 -8.359 1.00 93.50 107 ASP A CA 1
ATOM 860 C C . ASP A 1 107 ? 5.754 -11.954 -8.566 1.00 93.50 107 ASP A C 1
ATOM 862 O O . ASP A 1 107 ? 4.917 -11.864 -9.469 1.00 93.50 107 ASP A O 1
ATOM 866 N N . TRP A 1 108 ? 5.950 -10.943 -7.715 1.00 94.25 108 TRP A N 1
ATOM 867 C CA . TRP A 1 108 ? 5.219 -9.671 -7.765 1.00 94.25 108 TRP A CA 1
ATOM 868 C C . TRP A 1 108 ? 3.692 -9.812 -7.605 1.00 94.25 108 TRP A C 1
ATOM 870 O O . TRP A 1 108 ? 2.914 -8.962 -8.054 1.00 94.25 108 TRP A O 1
ATOM 880 N N . SER A 1 109 ? 3.231 -10.870 -6.929 1.00 96.56 109 SER A N 1
ATOM 881 C CA . SER A 1 109 ? 1.810 -11.126 -6.685 1.00 96.56 109 SER A CA 1
ATOM 882 C C . SER A 1 109 ? 1.198 -10.122 -5.700 1.00 96.56 109 SER A C 1
ATOM 884 O O . SER A 1 109 ? 1.234 -10.291 -4.481 1.00 96.56 109 SER A O 1
ATOM 886 N N . LEU A 1 110 ? 0.531 -9.089 -6.223 1.00 96.69 110 LEU A N 1
ATOM 887 C CA . LEU A 1 110 ? -0.157 -8.091 -5.387 1.00 96.69 110 LEU A CA 1
ATOM 888 C C . LEU A 1 110 ? -1.247 -8.721 -4.511 1.00 96.69 110 LEU A C 1
ATOM 890 O O . LEU A 1 110 ? -1.438 -8.335 -3.361 1.00 96.69 110 LEU A O 1
ATOM 894 N N . LYS A 1 111 ? -1.946 -9.734 -5.039 1.00 96.69 111 LYS A N 1
ATOM 895 C CA . LYS A 1 111 ? -2.983 -10.471 -4.304 1.00 96.69 111 LYS A CA 1
ATOM 896 C C . LYS A 1 111 ? -2.414 -11.178 -3.073 1.00 96.69 111 LYS A C 1
ATOM 898 O O . LYS A 1 111 ? -3.115 -11.281 -2.067 1.00 96.69 111 LYS A O 1
ATOM 903 N N . HIS A 1 112 ? -1.176 -11.668 -3.154 1.00 97.56 112 HIS A N 1
ATOM 904 C CA . HIS A 1 112 ? -0.480 -12.273 -2.019 1.00 97.56 112 HIS A CA 1
ATOM 905 C C . HIS A 1 112 ? -0.247 -11.248 -0.910 1.00 97.56 112 HIS A C 1
ATOM 907 O O . HIS A 1 112 ? -0.748 -11.437 0.197 1.00 97.56 112 HIS A O 1
ATOM 913 N N . ILE A 1 113 ? 0.375 -10.114 -1.242 1.00 98.06 113 ILE A N 1
ATOM 914 C CA . ILE A 1 113 ? 0.641 -9.031 -0.284 1.00 98.06 113 ILE A CA 1
ATOM 915 C C . ILE A 1 113 ? -0.651 -8.479 0.324 1.00 98.06 113 ILE A C 1
ATOM 917 O O . ILE A 1 113 ? -0.727 -8.282 1.535 1.00 98.06 113 ILE A O 1
ATOM 921 N N . HIS A 1 114 ? -1.701 -8.288 -0.482 1.00 97.69 114 HIS A N 1
ATOM 922 C CA . HIS A 1 114 ? -3.010 -7.899 0.039 1.00 97.69 114 HIS A CA 1
ATOM 923 C C . HIS A 1 114 ? -3.528 -8.902 1.067 1.00 97.69 114 HIS A C 1
ATOM 925 O O . HIS A 1 114 ? -3.904 -8.503 2.160 1.00 97.69 114 HIS A O 1
ATOM 931 N N . ARG A 1 115 ? -3.515 -10.204 0.760 1.00 97.56 115 ARG A N 1
ATOM 932 C CA . ARG A 1 115 ? -3.977 -11.231 1.703 1.00 97.56 115 ARG A CA 1
ATOM 933 C C . ARG A 1 115 ? -3.170 -11.216 3.001 1.00 97.56 115 ARG A C 1
ATOM 935 O O . ARG A 1 115 ? -3.758 -11.347 4.068 1.00 97.56 115 ARG A O 1
ATOM 942 N N . LEU A 1 116 ? -1.855 -11.050 2.902 1.00 97.56 116 LEU A N 1
ATOM 943 C CA . LEU A 1 116 ? -0.961 -10.988 4.052 1.00 97.56 116 LEU A CA 1
ATOM 944 C C . LEU A 1 116 ? -1.323 -9.811 4.964 1.00 97.56 116 LEU A C 1
ATOM 946 O O . LEU A 1 116 ? -1.535 -10.000 6.159 1.00 97.56 116 LEU A O 1
ATOM 950 N N . ILE A 1 117 ? -1.481 -8.616 4.389 1.00 97.25 117 ILE A N 1
ATOM 951 C CA . ILE A 1 117 ? -1.868 -7.414 5.134 1.00 97.25 117 ILE A CA 1
ATOM 952 C C . ILE A 1 117 ? -3.255 -7.587 5.760 1.00 97.25 117 ILE A C 1
ATOM 954 O O . ILE A 1 117 ? -3.403 -7.364 6.959 1.00 97.25 117 ILE A O 1
ATOM 958 N N . LEU A 1 118 ? -4.251 -8.033 4.988 1.00 96.44 118 LEU A N 1
ATOM 959 C CA . LEU A 1 118 ? -5.638 -8.188 5.450 1.00 96.44 118 LEU A CA 1
ATOM 960 C C . LEU A 1 118 ? -5.790 -9.232 6.572 1.00 96.44 118 LEU A C 1
ATOM 962 O O . LEU A 1 118 ? -6.692 -9.130 7.403 1.00 96.44 118 LEU A O 1
ATOM 966 N N . ASN A 1 119 ? -4.894 -10.220 6.619 1.00 97.62 119 ASN A N 1
ATOM 967 C CA . ASN A 1 119 ? -4.856 -11.237 7.670 1.00 97.62 119 ASN A CA 1
ATOM 968 C C . ASN A 1 119 ? -3.943 -10.870 8.852 1.00 97.62 119 ASN A C 1
ATOM 970 O O . ASN A 1 119 ? -3.821 -11.657 9.789 1.00 97.62 119 ASN A O 1
ATOM 974 N N . SER A 1 120 ? -3.291 -9.706 8.829 1.00 96.50 120 SER A N 1
ATOM 975 C CA . SER A 1 120 ? -2.434 -9.266 9.929 1.00 96.50 120 SER A CA 1
ATOM 976 C C . SER A 1 120 ? -3.255 -8.809 11.136 1.00 96.50 120 SER A C 1
ATOM 978 O O . SER A 1 120 ? -4.314 -8.192 10.993 1.00 96.50 120 SER A O 1
ATOM 980 N N . ALA A 1 121 ? -2.716 -9.029 12.340 1.00 95.44 121 ALA A N 1
ATOM 981 C CA . ALA A 1 121 ? -3.309 -8.508 13.570 1.00 95.44 121 ALA A CA 1
ATOM 982 C C . ALA A 1 121 ? -3.484 -6.982 13.509 1.00 95.44 121 ALA A C 1
ATOM 984 O O . ALA A 1 121 ? -4.490 -6.463 13.979 1.00 95.44 121 ALA A O 1
ATOM 985 N N . THR A 1 122 ? -2.539 -6.278 12.875 1.00 94.38 122 THR A N 1
ATOM 986 C CA . THR A 1 122 ? -2.559 -4.823 12.683 1.00 94.38 122 THR A CA 1
ATOM 987 C C . THR A 1 122 ? -3.756 -4.356 11.858 1.00 94.38 122 THR A C 1
ATOM 989 O O . THR A 1 122 ? -4.416 -3.388 12.234 1.00 94.38 122 THR A O 1
ATOM 992 N N . TYR A 1 123 ? -4.066 -5.037 10.751 1.00 94.88 123 TYR A N 1
ATOM 993 C CA . TYR A 1 123 ? -5.225 -4.691 9.926 1.00 94.88 123 TYR A CA 1
ATOM 994 C C . TYR A 1 123 ? -6.543 -4.989 10.650 1.00 94.88 123 TYR A C 1
ATOM 996 O O . TYR A 1 123 ? -7.475 -4.196 10.573 1.00 94.88 123 TYR A O 1
ATOM 1004 N N . GLN A 1 124 ? -6.595 -6.092 11.401 1.00 94.69 124 GLN A N 1
ATOM 1005 C CA . GLN A 1 124 ? -7.794 -6.558 12.105 1.00 94.69 124 GLN A CA 1
ATOM 1006 C C . GLN A 1 124 ? -8.068 -5.840 13.437 1.00 94.69 124 GLN A C 1
ATOM 1008 O O . GLN A 1 124 ? -9.035 -6.172 14.126 1.00 94.69 124 GLN A O 1
ATOM 1013 N N . ARG A 1 125 ? -7.246 -4.854 13.825 1.00 93.19 125 ARG A N 1
ATOM 1014 C CA . ARG A 1 125 ? -7.499 -4.055 15.033 1.00 93.19 125 ARG A CA 1
ATOM 1015 C C . ARG A 1 125 ? -8.817 -3.296 14.911 1.00 93.19 125 ARG A C 1
ATOM 1017 O O . ARG A 1 125 ? -9.216 -2.853 13.838 1.00 93.19 125 ARG A O 1
ATOM 1024 N N . ALA A 1 126 ? -9.480 -3.077 16.041 1.00 91.88 126 ALA A N 1
ATOM 1025 C CA . ALA A 1 126 ? -10.671 -2.243 16.063 1.00 91.88 126 ALA A CA 1
ATOM 1026 C C . ALA A 1 126 ? -10.320 -0.772 15.764 1.00 91.88 126 ALA A C 1
ATOM 1028 O O . ALA A 1 126 ? -9.251 -0.276 16.128 1.00 91.88 126 ALA A O 1
ATOM 1029 N N . SER A 1 127 ? -11.243 -0.055 15.120 1.00 92.06 127 SER A N 1
ATOM 1030 C CA . SER A 1 127 ? -11.154 1.397 14.889 1.00 92.06 127 SER A CA 1
ATOM 1031 C C . SER A 1 127 ? -11.933 2.221 15.928 1.00 92.06 127 SER A C 1
ATOM 1033 O O . SER A 1 127 ? -12.132 3.425 15.750 1.00 92.06 127 SER A O 1
ATOM 1035 N N . ARG A 1 128 ? -12.467 1.559 16.959 1.00 91.25 128 ARG A N 1
ATOM 1036 C CA . ARG A 1 128 ? -13.246 2.122 18.071 1.00 91.25 128 ARG A CA 1
ATOM 1037 C C . ARG A 1 128 ? -13.095 1.215 19.303 1.00 91.25 128 ARG A C 1
ATOM 1039 O O . ARG A 1 128 ? -12.822 0.028 19.107 1.00 91.25 128 ARG A O 1
ATOM 1046 N N . PRO A 1 129 ? -13.334 1.712 20.527 1.00 91.88 129 PRO A N 1
ATOM 1047 C CA . PRO A 1 129 ? -13.348 0.862 21.715 1.00 91.88 129 PRO A CA 1
ATOM 1048 C C . PRO A 1 129 ? -14.467 -0.187 21.619 1.00 91.88 129 PRO A C 1
ATOM 1050 O O . PRO A 1 129 ? -15.569 0.108 21.145 1.00 91.88 129 PRO A O 1
ATOM 1053 N N . LEU A 1 130 ? -14.190 -1.419 22.058 1.00 88.38 130 LEU A N 1
ATOM 1054 C CA . LEU A 1 130 ? -15.134 -2.547 22.016 1.00 88.38 130 LEU A CA 1
ATOM 1055 C C . LEU A 1 130 ? -15.938 -2.687 23.322 1.00 88.38 130 LEU A C 1
ATOM 1057 O O . LEU A 1 130 ? -16.172 -3.792 23.798 1.00 88.38 130 LEU A O 1
ATOM 1061 N N . GLY A 1 131 ? -16.359 -1.566 23.908 1.00 90.25 131 GLY A N 1
ATOM 1062 C CA . GLY A 1 131 ? -17.141 -1.532 25.146 1.00 90.25 131 GLY A CA 1
ATOM 1063 C C . GLY A 1 131 ? -16.720 -0.398 26.077 1.00 90.25 131 GLY A C 1
ATOM 1064 O O . GLY A 1 131 ? -15.675 0.220 25.879 1.00 90.25 131 GLY A O 1
ATOM 1065 N N . ALA A 1 132 ? -17.537 -0.136 27.100 1.00 88.75 132 ALA A N 1
ATOM 1066 C CA . ALA A 1 132 ? -17.287 0.939 28.064 1.00 88.75 132 ALA A CA 1
ATOM 1067 C C . ALA A 1 132 ? -15.998 0.717 28.878 1.00 88.75 132 ALA A C 1
ATOM 1069 O O . ALA A 1 132 ? -15.287 1.671 29.174 1.00 88.75 132 ALA A O 1
ATOM 1070 N N . GLU A 1 133 ? -15.657 -0.539 29.174 1.00 90.94 133 GLU A N 1
ATOM 1071 C CA . GLU A 1 133 ? -14.467 -0.912 29.954 1.00 90.94 133 GLU A CA 1
ATOM 1072 C C . GLU A 1 133 ? -13.149 -0.549 29.252 1.00 90.94 133 GLU A C 1
ATOM 1074 O O . GLU A 1 133 ? -12.159 -0.242 29.906 1.00 90.94 133 GLU A O 1
ATOM 1079 N N . GLN A 1 134 ? -13.132 -0.534 27.915 1.00 90.25 134 GLN A N 1
ATOM 1080 C CA . GLN A 1 134 ? -11.930 -0.226 27.132 1.00 90.25 134 GLN A CA 1
ATOM 1081 C C . GLN A 1 134 ? -11.768 1.272 26.844 1.00 90.25 134 GLN A C 1
ATOM 1083 O O . GLN A 1 134 ? -10.736 1.671 26.306 1.00 90.25 134 GLN A O 1
ATOM 1088 N N . GLN A 1 135 ? -12.757 2.104 27.193 1.00 91.56 135 GLN A N 1
ATOM 1089 C CA . GLN A 1 135 ? -12.772 3.528 26.851 1.00 91.56 135 GLN A CA 1
ATOM 1090 C C . GLN A 1 135 ? -11.545 4.266 27.403 1.00 91.56 135 GLN A C 1
ATOM 1092 O O . GLN A 1 135 ? -10.890 4.987 26.660 1.00 91.56 135 GLN A O 1
ATOM 1097 N N . GLN A 1 136 ? -11.182 4.014 28.664 1.00 92.38 136 GLN A N 1
ATOM 1098 C CA . GLN A 1 136 ? -10.020 4.643 29.302 1.00 92.38 136 GLN A CA 1
ATOM 1099 C C . GLN A 1 136 ? -8.720 4.313 28.554 1.00 92.38 136 GLN A C 1
ATOM 1101 O O . GLN A 1 136 ? -8.010 5.214 28.117 1.00 92.38 136 GLN A O 1
ATOM 1106 N N . SER A 1 137 ? -8.468 3.023 28.298 1.00 91.81 137 SER A N 1
ATOM 1107 C CA . SER A 1 137 ? -7.286 2.575 27.542 1.00 91.81 137 SER A CA 1
ATOM 1108 C C . SER A 1 137 ? -7.251 3.114 26.107 1.00 91.81 137 SER A C 1
ATOM 1110 O O . SER A 1 137 ? -6.186 3.336 25.536 1.00 91.81 137 SER A O 1
ATOM 1112 N N . TRP A 1 138 ? -8.425 3.335 25.510 1.00 93.00 138 TRP A N 1
ATOM 1113 C CA . TRP A 1 138 ? -8.551 3.877 24.164 1.00 93.00 138 TRP A CA 1
ATOM 1114 C C . TRP A 1 138 ? -8.182 5.361 24.116 1.00 93.00 138 TRP A C 1
ATOM 1116 O O . TRP A 1 138 ? -7.489 5.793 23.193 1.00 93.00 138 TRP A O 1
ATOM 1126 N N . ASP A 1 139 ? -8.609 6.125 25.118 1.00 93.25 139 ASP A N 1
ATOM 1127 C CA . ASP A 1 139 ? -8.283 7.543 25.243 1.00 93.25 139 ASP A CA 1
ATOM 1128 C C . ASP A 1 139 ? -6.783 7.736 25.519 1.00 93.25 139 ASP A C 1
ATOM 1130 O O . ASP A 1 139 ? -6.148 8.570 24.872 1.00 93.25 139 ASP A O 1
ATOM 1134 N N . GLU A 1 140 ? -6.183 6.895 26.368 1.00 94.06 140 GLU A N 1
ATOM 1135 C CA . GLU A 1 140 ? -4.728 6.851 26.584 1.00 94.06 140 GLU A CA 1
ATOM 1136 C C . GLU A 1 140 ? -3.962 6.530 25.290 1.00 94.06 140 GLU A C 1
ATOM 1138 O O . GLU A 1 140 ? -2.987 7.204 24.957 1.00 94.06 140 GLU A O 1
ATOM 1143 N N . LEU A 1 141 ? -4.427 5.544 24.512 1.00 92.62 141 LEU A N 1
ATOM 1144 C CA . LEU A 1 141 ? -3.826 5.170 23.228 1.00 92.62 141 LEU A CA 1
ATOM 1145 C C . LEU A 1 141 ? -3.883 6.328 22.219 1.00 92.62 141 LEU A C 1
ATOM 1147 O O . LEU A 1 141 ? -2.906 6.582 21.514 1.00 92.62 141 LEU A O 1
ATOM 1151 N N . ILE A 1 142 ? -5.007 7.049 22.146 1.00 92.81 142 ILE A N 1
ATOM 1152 C CA . ILE A 1 142 ? -5.139 8.231 21.281 1.00 92.81 142 ILE A CA 1
ATOM 1153 C C . ILE A 1 142 ? -4.211 9.355 21.737 1.00 92.81 142 ILE A C 1
ATOM 1155 O O . ILE A 1 142 ? -3.599 9.996 20.887 1.00 92.81 142 ILE A O 1
ATOM 1159 N N . GLN A 1 143 ? -4.100 9.602 23.042 1.00 94.56 143 GLN A N 1
ATOM 1160 C CA . GLN A 1 143 ? -3.226 10.649 23.570 1.00 94.56 143 GLN A CA 1
ATOM 1161 C C . GLN A 1 143 ? -1.744 10.337 23.341 1.00 94.56 143 GLN A C 1
ATOM 1163 O O . GLN A 1 143 ? -0.982 11.239 22.999 1.00 94.56 143 GLN A O 1
ATOM 1168 N N . ALA A 1 144 ? -1.343 9.072 23.490 1.00 94.81 144 ALA A N 1
ATOM 1169 C CA . ALA A 1 144 ? 0.034 8.638 23.279 1.00 94.81 144 ALA A CA 1
ATOM 1170 C C . ALA A 1 144 ? 0.451 8.679 21.797 1.00 94.81 144 ALA A C 1
ATOM 1172 O O . ALA A 1 144 ? 1.588 9.033 21.491 1.00 94.81 144 ALA A O 1
ATOM 1173 N N . ASP A 1 145 ? -0.458 8.332 20.878 1.00 93.75 145 ASP A N 1
ATOM 1174 C CA . ASP A 1 145 ? -0.213 8.355 19.430 1.00 93.75 145 ASP A CA 1
ATOM 1175 C C . ASP A 1 145 ? -1.435 8.895 18.653 1.00 93.75 145 ASP A C 1
ATOM 1177 O O . ASP A 1 145 ? -2.254 8.127 18.108 1.00 93.75 145 ASP A O 1
ATOM 1181 N N . PRO A 1 146 ? -1.583 10.234 18.582 1.00 91.06 146 PRO A N 1
ATOM 1182 C CA . PRO A 1 146 ? -2.694 10.875 17.879 1.00 91.06 146 PRO A CA 1
ATOM 1183 C C . PRO A 1 146 ? -2.707 10.559 16.380 1.00 91.06 146 PRO A C 1
ATOM 1185 O O . PRO A 1 146 ? -3.775 10.327 15.809 1.00 91.06 146 PRO A O 1
ATOM 1188 N N . ASP A 1 147 ? -1.526 10.452 15.768 1.00 88.69 147 ASP A N 1
ATOM 1189 C CA . ASP A 1 147 ? -1.347 10.182 14.336 1.00 88.69 147 ASP A CA 1
ATOM 1190 C C . ASP A 1 147 ? -1.437 8.694 13.972 1.00 88.69 147 ASP A C 1
ATOM 1192 O O . ASP A 1 147 ? -1.404 8.345 12.788 1.00 88.69 147 ASP A O 1
ATOM 1196 N N . ASN A 1 148 ? -1.559 7.812 14.970 1.00 91.81 148 ASN A N 1
ATOM 1197 C CA . ASN A 1 148 ? -1.575 6.359 14.805 1.00 91.81 148 ASN A CA 1
ATOM 1198 C C . ASN A 1 148 ? -0.338 5.826 14.048 1.00 91.81 148 ASN A C 1
ATOM 1200 O O . ASN A 1 148 ? -0.430 4.868 13.274 1.00 91.81 148 ASN A O 1
ATOM 1204 N N . ARG A 1 149 ? 0.829 6.455 14.245 1.00 90.44 149 ARG A N 1
ATOM 1205 C CA . ARG A 1 149 ? 2.097 6.077 13.601 1.00 90.44 149 ARG A CA 1
ATOM 1206 C C . ARG A 1 149 ? 2.564 4.681 14.014 1.00 90.44 149 ARG A C 1
ATOM 1208 O O . ARG A 1 149 ? 3.188 4.003 13.203 1.00 90.44 149 ARG A O 1
ATOM 1215 N N . LEU A 1 150 ? 2.256 4.254 15.237 1.00 92.00 150 LEU A N 1
ATOM 1216 C CA . LEU A 1 150 ? 2.577 2.935 15.793 1.00 92.00 150 LEU A CA 1
ATOM 1217 C C . LEU A 1 150 ? 1.499 1.884 15.495 1.00 92.00 150 LEU A C 1
ATOM 1219 O O . LEU A 1 150 ? 1.608 0.744 15.943 1.00 92.00 150 LEU A O 1
ATOM 1223 N N . LEU A 1 151 ? 0.456 2.251 14.739 1.00 92.69 151 LEU A N 1
ATOM 1224 C CA . LEU A 1 151 ? -0.599 1.339 14.293 1.00 92.69 151 LEU A CA 1
ATOM 1225 C C . LEU A 1 151 ? -1.327 0.671 15.479 1.00 92.69 151 LEU A C 1
ATOM 1227 O O . LEU A 1 151 ? -1.720 -0.500 15.436 1.00 92.69 151 LEU A O 1
ATOM 1231 N N . GLY A 1 152 ? -1.510 1.444 16.558 1.00 92.12 152 GLY A N 1
ATOM 1232 C CA . GLY A 1 152 ? -2.226 1.087 17.789 1.00 92.12 152 GLY A CA 1
ATOM 1233 C C . GLY A 1 152 ? -3.679 0.663 17.554 1.00 92.12 152 GLY A C 1
ATOM 1234 O O . GLY A 1 152 ? -4.230 -0.163 18.279 1.00 92.12 152 GLY A O 1
ATOM 1235 N N . ARG A 1 153 ? -4.286 1.211 16.502 1.00 92.56 153 ARG A N 1
ATOM 1236 C CA . ARG A 1 153 ? -5.690 1.038 16.120 1.00 92.56 153 ARG A CA 1
ATOM 1237 C C . ARG A 1 153 ? -5.827 0.982 14.603 1.00 92.56 153 ARG A C 1
ATOM 1239 O O . ARG A 1 153 ? -4.924 1.409 13.886 1.00 92.56 153 ARG A O 1
ATOM 1246 N N . HIS A 1 154 ? -6.964 0.512 14.100 1.00 93.06 154 HIS A N 1
ATOM 1247 C CA . HIS A 1 154 ? -7.257 0.669 12.675 1.00 93.06 154 HIS A CA 1
ATOM 1248 C C . HIS A 1 154 ? -7.748 2.094 12.380 1.00 93.06 154 HIS A C 1
ATOM 1250 O O . HIS A 1 154 ? -8.551 2.661 13.130 1.00 93.06 154 HIS A O 1
ATOM 1256 N N . THR A 1 155 ? -7.263 2.687 11.289 1.00 90.00 155 THR A N 1
ATOM 1257 C CA . THR A 1 155 ? -7.632 4.047 10.875 1.00 90.00 155 THR A CA 1
ATOM 1258 C C . THR A 1 155 ? -8.984 4.030 10.169 1.00 90.00 155 THR A C 1
ATOM 1260 O O . THR A 1 155 ? -9.226 3.211 9.290 1.00 90.00 155 THR A O 1
ATOM 1263 N N . ARG A 1 156 ? -9.881 4.961 10.510 1.00 88.25 156 ARG A N 1
ATOM 1264 C CA . ARG A 1 156 ? -11.130 5.139 9.755 1.00 88.25 156 ARG A CA 1
ATOM 1265 C C . ARG A 1 156 ? -10.823 5.816 8.426 1.00 88.25 156 ARG A C 1
ATOM 1267 O O . ARG A 1 156 ? -10.378 6.962 8.413 1.00 88.25 156 ARG A O 1
ATOM 1274 N N . LEU A 1 157 ? -11.075 5.114 7.329 1.00 88.00 157 LEU A N 1
ATOM 1275 C CA . LEU A 1 157 ? -10.842 5.620 5.983 1.00 88.00 157 LEU A CA 1
ATOM 1276 C C . LEU A 1 157 ? -12.124 6.166 5.370 1.00 88.00 157 LEU A C 1
ATOM 1278 O O . LEU A 1 157 ? -13.222 5.652 5.595 1.00 88.00 157 LEU A O 1
ATOM 1282 N N . ARG A 1 158 ? -11.969 7.222 4.573 1.00 87.94 158 ARG A N 1
ATOM 1283 C CA . ARG A 1 158 ? -13.036 7.703 3.703 1.00 87.94 158 ARG A CA 1
ATOM 1284 C C . ARG A 1 158 ? -13.140 6.757 2.510 1.00 87.94 158 ARG A C 1
ATOM 1286 O O . ARG A 1 158 ? -12.132 6.485 1.867 1.00 87.94 158 ARG A O 1
ATOM 1293 N N . LEU A 1 159 ? -14.352 6.296 2.220 1.00 86.38 159 LEU A N 1
ATOM 1294 C CA . LEU A 1 159 ? -14.626 5.524 1.011 1.00 86.38 159 LEU A CA 1
ATOM 1295 C C . LEU A 1 159 ? -14.462 6.415 -0.226 1.00 86.38 159 LEU A C 1
ATOM 1297 O O . LEU A 1 159 ? -14.880 7.578 -0.220 1.00 86.38 159 LEU A O 1
ATOM 1301 N N . ASP A 1 160 ? -13.856 5.863 -1.273 1.00 88.81 160 ASP A N 1
ATOM 1302 C CA . ASP A 1 160 ? -13.868 6.461 -2.604 1.00 88.81 160 ASP A CA 1
ATOM 1303 C C . ASP A 1 160 ? -15.275 6.377 -3.224 1.00 88.81 160 ASP A C 1
ATOM 1305 O O . ASP A 1 160 ? -16.188 5.725 -2.700 1.00 88.81 160 ASP A O 1
ATOM 1309 N N . GLY A 1 161 ? -15.482 7.118 -4.316 1.00 89.00 161 GLY A N 1
ATOM 1310 C CA . GLY A 1 161 ? -16.792 7.189 -4.965 1.00 89.00 161 GLY A CA 1
ATOM 1311 C C . GLY A 1 161 ? -17.230 5.828 -5.504 1.00 89.00 161 GLY A C 1
ATOM 1312 O O . GLY A 1 161 ? -18.404 5.470 -5.422 1.00 89.00 161 GLY A O 1
ATOM 1313 N N . GLU A 1 162 ? -16.268 5.057 -5.996 1.00 88.88 162 GLU A N 1
ATOM 1314 C CA . GLU A 1 162 ? -16.424 3.715 -6.527 1.00 88.88 162 GLU A CA 1
ATOM 1315 C C . GLU A 1 162 ? -16.850 2.726 -5.436 1.00 88.88 162 GLU A C 1
ATOM 1317 O O . GLU A 1 162 ? -17.887 2.082 -5.594 1.00 88.88 162 GLU A O 1
ATOM 1322 N N . SER A 1 163 ? -16.149 2.660 -4.296 1.00 90.88 163 SER A N 1
ATOM 1323 C CA . SER A 1 163 ? -16.545 1.768 -3.194 1.00 90.88 163 SER A CA 1
ATOM 1324 C C . SER A 1 163 ? -17.884 2.173 -2.595 1.00 90.88 163 SER A C 1
ATOM 1326 O O . SER A 1 163 ? -18.678 1.306 -2.233 1.00 90.88 163 SER A O 1
ATOM 1328 N N . LEU A 1 164 ? -18.170 3.477 -2.494 1.00 91.25 164 LEU A N 1
ATOM 1329 C CA . LEU A 1 164 ? -19.473 3.947 -2.022 1.00 91.25 164 LEU A CA 1
ATOM 1330 C C . LEU A 1 164 ? -20.597 3.512 -2.971 1.00 91.25 164 LEU A C 1
ATOM 1332 O O . LEU A 1 164 ? -21.625 3.005 -2.520 1.00 91.25 164 LEU A O 1
ATOM 1336 N N . ARG A 1 165 ? -20.401 3.678 -4.283 1.00 89.75 165 ARG A N 1
ATOM 1337 C CA . ARG A 1 165 ? -21.346 3.220 -5.307 1.00 89.75 165 ARG A CA 1
ATOM 1338 C C . ARG A 1 165 ? -21.562 1.712 -5.219 1.00 89.75 165 ARG A C 1
ATOM 1340 O O . ARG A 1 165 ? -22.709 1.275 -5.193 1.00 89.75 165 ARG A O 1
ATOM 1347 N N . ASP A 1 166 ? -20.492 0.929 -5.151 1.00 91.19 166 ASP A N 1
ATOM 1348 C CA . ASP A 1 166 ? -20.575 -0.531 -5.090 1.00 91.19 166 ASP A CA 1
ATOM 1349 C C . ASP A 1 166 ? -21.253 -1.009 -3.802 1.00 91.19 166 ASP A C 1
ATOM 1351 O O . ASP A 1 166 ? -22.062 -1.938 -3.841 1.00 91.19 166 ASP A O 1
ATOM 1355 N N . ALA A 1 167 ? -21.013 -0.333 -2.674 1.00 91.62 167 ALA A N 1
ATOM 1356 C CA . ALA A 1 167 ? -21.716 -0.591 -1.423 1.00 91.62 167 ALA A CA 1
ATOM 1357 C C . ALA A 1 167 ? -23.225 -0.330 -1.558 1.00 91.62 167 ALA A C 1
ATOM 1359 O O . ALA A 1 167 ? -24.027 -1.181 -1.171 1.00 91.62 167 ALA A O 1
ATOM 1360 N N . LEU A 1 168 ? -23.626 0.796 -2.162 1.00 93.56 168 LEU A N 1
ATOM 1361 C CA . LEU A 1 168 ? -25.036 1.111 -2.417 1.00 93.56 168 LEU A CA 1
ATOM 1362 C C . LEU A 1 168 ? -25.690 0.084 -3.349 1.00 93.56 168 LEU A C 1
ATOM 1364 O O . LEU A 1 168 ? -26.769 -0.421 -3.041 1.00 93.56 168 LEU A O 1
ATOM 1368 N N . LEU A 1 169 ? -25.028 -0.277 -4.454 1.00 92.94 169 LEU A N 1
ATOM 1369 C CA . LEU A 1 169 ? -25.514 -1.301 -5.384 1.00 92.94 169 LEU A CA 1
ATOM 1370 C C . LEU A 1 169 ? -25.631 -2.673 -4.707 1.00 92.94 169 LEU A C 1
ATOM 1372 O O . LEU A 1 169 ? -26.572 -3.418 -4.983 1.00 92.94 169 LEU A O 1
ATOM 1376 N N . SER A 1 170 ? -24.691 -3.008 -3.817 1.00 95.06 170 SER A N 1
ATOM 1377 C CA . SER A 1 170 ? -24.708 -4.260 -3.061 1.00 95.06 170 SER A CA 1
ATOM 1378 C C . SER A 1 170 ? -25.871 -4.304 -2.074 1.00 95.06 170 SER A C 1
ATOM 1380 O O . SER A 1 170 ? -26.557 -5.320 -2.006 1.00 95.06 170 SER A O 1
ATOM 1382 N N . VAL A 1 171 ? -26.110 -3.222 -1.326 1.00 95.38 171 VAL A N 1
ATOM 1383 C CA . VAL A 1 171 ? -27.225 -3.123 -0.365 1.00 95.38 171 VAL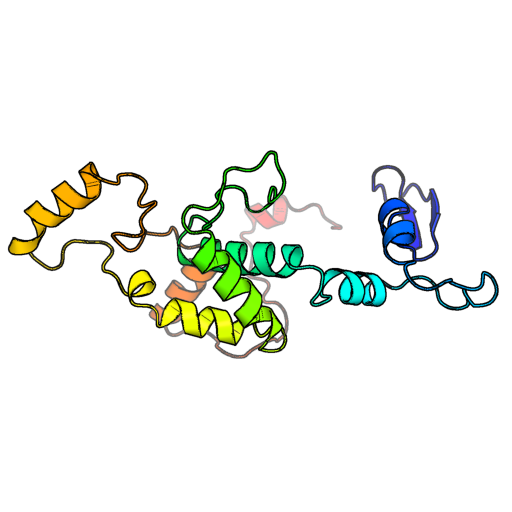 A CA 1
ATOM 1384 C C . VAL A 1 171 ? -28.574 -3.135 -1.084 1.00 95.38 171 VAL A C 1
ATOM 1386 O O . VAL A 1 171 ? -29.509 -3.780 -0.621 1.00 95.38 171 VAL A O 1
ATOM 1389 N N . ALA A 1 172 ? -28.667 -2.484 -2.245 1.00 95.56 172 ALA A N 1
ATOM 1390 C CA . ALA A 1 172 ? -29.867 -2.483 -3.078 1.00 95.56 172 ALA A CA 1
ATOM 1391 C C . ALA A 1 172 ? -30.103 -3.809 -3.833 1.00 95.56 172 ALA A C 1
ATOM 1393 O O . ALA A 1 172 ? -31.125 -3.956 -4.497 1.00 95.56 172 ALA A O 1
ATOM 1394 N N . GLY A 1 173 ? -29.172 -4.770 -3.768 1.00 94.50 173 GLY A N 1
ATOM 1395 C CA . GLY A 1 173 ? -29.301 -6.073 -4.431 1.00 94.50 173 GLY A CA 1
ATOM 1396 C C . GLY A 1 173 ? -29.164 -6.036 -5.958 1.00 94.50 173 GLY A C 1
ATOM 1397 O O . GLY A 1 173 ? -29.458 -7.027 -6.621 1.00 94.50 173 GLY A O 1
ATOM 1398 N N . VAL A 1 174 ? -28.701 -4.919 -6.526 1.00 94.31 174 VAL A N 1
ATOM 1399 C CA . VAL A 1 174 ? -28.573 -4.699 -7.982 1.00 94.31 174 VAL A CA 1
ATOM 1400 C C . VAL A 1 174 ? -27.120 -4.732 -8.471 1.00 94.31 174 VAL A C 1
ATOM 1402 O O . VAL A 1 174 ? -26.843 -4.459 -9.639 1.00 94.31 174 VAL A O 1
ATOM 1405 N N . LEU A 1 175 ? -26.169 -5.061 -7.591 1.00 91.69 175 LEU A N 1
ATOM 1406 C CA . LEU A 1 175 ? -24.755 -5.161 -7.945 1.00 91.69 175 LEU A CA 1
ATOM 1407 C C . LEU A 1 175 ? -24.506 -6.293 -8.951 1.00 91.69 175 LEU A C 1
ATOM 1409 O O . LEU A 1 175 ? -24.642 -7.477 -8.638 1.00 91.69 175 LEU A O 1
ATOM 1413 N N . ASN A 1 176 ? -24.032 -5.930 -10.142 1.00 88.31 176 ASN A N 1
ATOM 1414 C CA . ASN A 1 176 ? -23.535 -6.887 -11.121 1.00 88.31 176 ASN A CA 1
ATOM 1415 C C . ASN A 1 176 ? -22.065 -7.235 -10.830 1.00 88.31 176 ASN A C 1
ATOM 1417 O O . ASN A 1 176 ? -21.185 -6.394 -10.974 1.00 88.31 176 ASN A O 1
ATOM 1421 N N . ARG A 1 177 ? -21.796 -8.494 -10.463 1.00 89.94 177 ARG A N 1
ATOM 1422 C CA . ARG A 1 177 ? -20.444 -8.997 -10.150 1.00 89.94 177 ARG A CA 1
ATOM 1423 C C . ARG A 1 177 ? -19.684 -9.561 -11.358 1.00 89.94 177 ARG A C 1
ATOM 1425 O O . ARG A 1 177 ? -18.601 -10.114 -11.182 1.00 89.94 177 ARG A O 1
ATOM 1432 N N . LYS A 1 178 ? -20.244 -9.489 -12.572 1.00 87.75 178 LYS A N 1
ATOM 1433 C CA . LYS A 1 178 ? -19.551 -9.956 -13.781 1.00 87.75 178 LYS A CA 1
ATOM 1434 C C . LYS A 1 178 ? -18.339 -9.070 -14.059 1.00 87.75 178 LYS A C 1
ATOM 1436 O O . LYS A 1 178 ? -18.456 -7.852 -14.132 1.00 87.75 178 LYS A O 1
ATOM 1441 N N . THR A 1 179 ? -17.182 -9.692 -14.236 1.00 84.12 179 THR A N 1
ATOM 1442 C CA . THR A 1 179 ? -15.935 -9.004 -14.575 1.00 84.12 179 THR A CA 1
ATOM 1443 C C . THR A 1 179 ? -15.918 -8.626 -16.056 1.00 84.12 179 THR A C 1
ATOM 1445 O O . THR A 1 179 ? -16.131 -9.478 -16.918 1.00 84.12 179 THR A O 1
ATOM 1448 N N . GLY A 1 180 ? -15.613 -7.361 -16.356 1.00 81.62 180 GLY A N 1
ATOM 1449 C CA . GLY A 1 180 ? -15.578 -6.839 -17.726 1.00 81.62 180 GLY A CA 1
ATOM 1450 C C . GLY A 1 180 ? -16.967 -6.586 -18.326 1.00 81.62 180 GLY A C 1
ATOM 1451 O O . GLY A 1 180 ? -17.978 -6.595 -17.629 1.00 81.62 180 GLY A O 1
ATOM 1452 N N . GLY A 1 181 ? -17.009 -6.341 -19.637 1.00 82.06 181 GLY A N 1
ATOM 1453 C CA . GLY A 1 181 ? -18.231 -6.008 -20.376 1.00 82.06 181 GLY A CA 1
ATOM 1454 C C . GLY A 1 181 ? -18.174 -4.625 -21.027 1.00 82.06 181 GLY A C 1
ATOM 1455 O O . GLY A 1 181 ? -17.184 -3.904 -20.898 1.00 82.06 181 GLY A O 1
ATOM 1456 N N . ALA A 1 182 ? -19.230 -4.272 -21.762 1.00 81.31 182 ALA A N 1
ATOM 1457 C CA . ALA A 1 182 ? -19.367 -2.935 -22.331 1.00 81.31 182 ALA A CA 1
ATOM 1458 C C . ALA A 1 182 ? -19.485 -1.890 -21.210 1.00 81.31 182 ALA A C 1
ATOM 1460 O O . ALA A 1 182 ? -20.115 -2.145 -20.181 1.00 81.31 182 ALA A O 1
ATOM 1461 N N . GLY A 1 183 ? -18.880 -0.717 -21.411 1.00 75.38 183 GLY A N 1
ATOM 1462 C CA . GLY A 1 183 ? -19.010 0.396 -20.474 1.00 75.38 183 GLY A CA 1
ATOM 1463 C C . GLY A 1 183 ? -20.477 0.788 -20.290 1.00 75.38 183 GLY A C 1
ATOM 1464 O O . GLY A 1 183 ? -21.238 0.834 -21.256 1.00 75.38 183 GLY A O 1
ATOM 1465 N N . VAL A 1 184 ? -20.877 1.058 -19.048 1.00 71.75 184 VAL A N 1
ATOM 1466 C CA . VAL A 1 184 ? -22.211 1.583 -18.743 1.00 71.75 184 VAL A CA 1
ATOM 1467 C C . VAL A 1 184 ? -22.157 3.100 -18.855 1.00 71.75 184 VAL A C 1
ATOM 1469 O O . VAL A 1 184 ? -21.424 3.743 -18.106 1.00 71.75 184 VAL A O 1
ATOM 1472 N N . PHE A 1 185 ? -22.950 3.660 -19.763 1.00 74.31 185 PHE A N 1
ATOM 1473 C CA . PHE A 1 185 ? -23.167 5.098 -19.867 1.00 74.31 185 PHE A CA 1
ATOM 1474 C C . PHE A 1 185 ? -24.489 5.428 -19.171 1.00 74.31 185 PHE A C 1
ATOM 1476 O O . PHE A 1 185 ? -25.543 5.130 -19.733 1.00 74.31 185 PHE A O 1
ATOM 1483 N N . PRO A 1 186 ? -24.466 5.952 -17.932 1.00 74.25 186 PRO A N 1
ATOM 1484 C CA . PRO A 1 186 ? -25.698 6.355 -17.270 1.00 74.25 186 PRO A CA 1
ATOM 1485 C C . PRO A 1 186 ? -26.357 7.491 -18.058 1.00 74.25 186 PRO A C 1
ATOM 1487 O O . PRO A 1 186 ? -25.664 8.349 -18.608 1.00 74.25 186 PRO A O 1
ATOM 1490 N N . GLU A 1 187 ? -27.690 7.507 -18.097 1.00 79.19 187 GLU A N 1
ATOM 1491 C CA . GLU A 1 187 ? -28.423 8.644 -18.649 1.00 79.19 187 GLU A CA 1
ATOM 1492 C C . GLU A 1 187 ? -28.068 9.897 -17.844 1.00 79.19 187 GLU A C 1
ATOM 1494 O O . GLU A 1 187 ? -28.273 9.965 -16.629 1.00 79.19 187 GLU A O 1
ATOM 1499 N N . LEU A 1 188 ? -27.463 10.876 -18.516 1.00 81.00 188 LEU A N 1
ATOM 1500 C CA . LEU A 1 188 ? -27.089 12.132 -17.887 1.00 81.00 188 LEU A CA 1
ATOM 1501 C C . LEU A 1 188 ? -28.315 13.050 -17.809 1.00 81.00 188 LEU A C 1
ATOM 1503 O O . LEU A 1 188 ? -29.083 13.122 -18.773 1.00 81.00 188 LEU A O 1
ATOM 1507 N N . PRO A 1 189 ? -28.484 13.812 -16.713 1.00 86.00 189 PRO A N 1
ATOM 1508 C CA . PRO A 1 189 ? -29.522 14.827 -16.635 1.00 86.00 189 PRO A CA 1
ATOM 1509 C C . PRO A 1 189 ? -29.426 15.801 -17.820 1.00 86.00 189 PRO A C 1
ATOM 1511 O O . PRO A 1 189 ? -28.317 16.201 -18.195 1.00 86.00 189 PRO A O 1
ATOM 1514 N N . PRO A 1 190 ? -30.559 16.245 -18.393 1.00 82.88 190 PRO A N 1
ATOM 1515 C CA . PRO A 1 190 ? -30.569 17.079 -19.597 1.00 82.88 190 PRO A CA 1
ATOM 1516 C C . PRO A 1 190 ? -29.810 18.407 -19.433 1.00 82.88 190 PRO A C 1
ATOM 1518 O O . PRO A 1 190 ? -29.321 18.963 -20.414 1.00 82.88 190 PRO A O 1
ATOM 1521 N N . GLU A 1 191 ? -29.663 18.903 -18.204 1.00 82.88 191 GLU A N 1
ATOM 1522 C CA . GLU A 1 191 ? -28.868 20.092 -17.867 1.00 82.88 191 GLU A CA 1
ATOM 1523 C C . GLU A 1 191 ? -27.363 19.888 -18.117 1.00 82.88 191 GLU A C 1
ATOM 1525 O O . GLU A 1 191 ? -26.693 20.757 -18.680 1.00 82.88 191 GLU A O 1
ATOM 1530 N N . VAL A 1 192 ? -26.840 18.705 -17.778 1.00 78.56 192 VAL A N 1
ATOM 1531 C CA . VAL A 1 192 ? -25.436 18.329 -18.009 1.00 78.56 192 VAL A CA 1
ATOM 1532 C C . VAL A 1 192 ? -25.206 18.070 -19.496 1.00 78.56 192 VAL A C 1
ATOM 1534 O O . VAL A 1 192 ? -24.224 18.523 -20.072 1.00 78.56 192 VAL A O 1
ATOM 1537 N N . VAL A 1 193 ? -26.162 17.423 -20.166 1.00 76.19 193 VAL A N 1
ATOM 1538 C CA . VAL A 1 193 ? -26.078 17.151 -21.611 1.00 76.19 193 VAL A CA 1
ATOM 1539 C C . VAL A 1 193 ? -26.015 18.440 -22.436 1.00 76.19 193 VAL A C 1
ATOM 1541 O O . VAL A 1 193 ? -25.291 18.500 -23.424 1.00 76.19 193 VAL A O 1
ATOM 1544 N N . ARG A 1 194 ? -26.728 19.498 -22.026 1.00 75.38 194 ARG A N 1
ATOM 1545 C CA . ARG A 1 194 ? -26.708 20.804 -22.714 1.00 75.38 194 ARG A CA 1
ATOM 1546 C C . ARG A 1 194 ? -25.390 21.567 -22.568 1.00 75.38 194 ARG A C 1
ATOM 1548 O O . ARG A 1 194 ? -25.128 22.450 -23.379 1.00 75.38 194 ARG A O 1
ATOM 1555 N N . THR A 1 195 ? -24.603 21.264 -21.537 1.00 76.25 195 THR A N 1
ATOM 1556 C CA . THR A 1 195 ? -23.309 21.913 -21.265 1.00 76.25 195 THR A CA 1
ATOM 1557 C C . THR A 1 195 ? -22.123 21.143 -21.844 1.00 76.25 195 THR A C 1
ATOM 1559 O O . THR A 1 195 ? -21.037 21.708 -21.969 1.00 76.25 195 THR A O 1
ATOM 1562 N N . LEU A 1 196 ? -22.326 19.890 -22.263 1.00 72.25 196 LEU A N 1
ATOM 1563 C CA . LEU A 1 196 ? -21.352 19.151 -23.060 1.00 72.25 196 LEU A CA 1
ATOM 1564 C C . LEU A 1 196 ? -21.257 19.774 -24.460 1.00 72.25 196 LEU A C 1
ATOM 1566 O O . LEU A 1 196 ? -22.262 19.979 -25.145 1.00 72.25 196 LEU A O 1
ATOM 1570 N N . LEU A 1 197 ? -20.036 20.102 -24.883 1.00 67.12 197 LEU A N 1
ATOM 1571 C CA . LEU A 1 197 ? -19.773 20.603 -26.229 1.00 67.12 197 LEU A CA 1
ATOM 1572 C C . LEU A 1 197 ? -20.212 19.540 -27.245 1.00 67.12 197 LEU A C 1
ATOM 1574 O O . LEU A 1 197 ? -19.772 18.394 -27.171 1.00 67.12 197 LEU A O 1
ATOM 1578 N N . LYS A 1 198 ? -21.072 19.924 -28.197 1.00 51.19 198 LYS A N 1
ATOM 1579 C CA . LYS A 1 198 ? -21.331 19.102 -29.385 1.00 51.19 198 LYS A CA 1
ATOM 1580 C C . LYS A 1 198 ? -19.981 18.882 -30.076 1.00 51.19 198 LYS A C 1
ATOM 1582 O O . LYS A 1 198 ? -19.306 19.863 -30.371 1.00 51.19 198 LYS A O 1
ATOM 1587 N N . ASP A 1 199 ? -19.609 17.621 -30.287 1.00 54.56 199 ASP A N 1
ATOM 1588 C CA . ASP A 1 199 ? -18.400 17.156 -30.993 1.00 54.56 199 ASP A CA 1
ATOM 1589 C C . ASP A 1 199 ? -17.135 16.868 -30.143 1.00 54.56 199 ASP A C 1
ATOM 1591 O O . ASP A 1 199 ? -16.019 16.933 -30.668 1.00 54.56 199 ASP A O 1
ATOM 1595 N N . GLN A 1 200 ? -17.281 16.489 -28.863 1.00 45.66 200 GLN A N 1
ATOM 1596 C CA . GLN A 1 200 ? -16.227 15.786 -28.099 1.00 45.66 200 GLN A CA 1
ATOM 1597 C C . GLN A 1 200 ? -16.563 14.323 -27.816 1.00 45.66 200 GLN A C 1
ATOM 1599 O O . GLN A 1 200 ? -17.747 14.031 -27.538 1.00 45.66 200 GLN A O 1
#

Foldseek 3Di:
DFDADVPDPVRTHDDDDAEDDPVVVVVLPPDPPPPVPPPDHCDPVNVVCVCLDPVNLLSLLLVLQVVVCVLQVAGQFRDSPDPDPPGDDGLCNPVSSVSSVVCSVVVNPPVVSNVVCCPDPLSVFAQDDPDPVCVVVVVVVCVVPVPCSVSSGGDDDDDDPVVVVQVVCVVVVNRDPDPDDDDDDPDDDVVVVVVDDPPD

pLDDT: mean 83.21, std 14.18, range [36.94, 98.06]

Secondary structure (DSSP, 8-state):
-EEEGGG-TTSEEEEPPP---HHHHHHH-SS---TT---S---HHHHHHHHT-TT-HHHHHHHHHHHHHHHHSS-SSS-TT--STTSPPPSSHHHHHHHHHHHHHTTT-HHHHHHHHHTSTTTTS-SS-SSGGGHHHHHHHHHH-TT-TT--SPPPPPPPHHHHHHHHHHHTT------S-SPP-PPPPHHHHHHSPTT-

Radius of gyration: 24.04 Å; chains: 1; bounding box: 60×36×65 Å